Protein AF-A0A7W1DW16-F1 (afdb_monomer_lite)

Radius of gyration: 22.77 Å; chains: 1; bounding box: 83×40×54 Å

Structure (mmCIF, N/CA/C/O backbone):
data_AF-A0A7W1DW16-F1
#
_entry.id   AF-A0A7W1DW16-F1
#
loop_
_atom_site.group_PDB
_atom_site.id
_atom_site.type_symbol
_atom_site.label_atom_id
_atom_site.label_alt_id
_atom_site.label_comp_id
_atom_site.label_asym_id
_atom_site.label_entity_id
_atom_site.label_seq_id
_atom_site.pdbx_PDB_ins_code
_atom_site.Cartn_x
_atom_site.Cartn_y
_atom_site.Cartn_z
_atom_site.occupancy
_atom_site.B_iso_or_equiv
_atom_site.auth_seq_id
_atom_site.auth_comp_id
_atom_site.auth_asym_id
_atom_site.auth_atom_id
_atom_site.pdbx_PDB_model_num
ATOM 1 N N . MET A 1 1 ? -6.422 6.484 34.683 1.00 50.12 1 MET A N 1
ATOM 2 C CA . MET A 1 1 ? -6.381 6.714 33.220 1.00 50.12 1 MET A CA 1
ATOM 3 C C . MET A 1 1 ? -7.373 7.818 32.900 1.00 50.12 1 MET A C 1
ATOM 5 O O . MET A 1 1 ? -8.543 7.668 33.213 1.00 50.12 1 MET A O 1
ATOM 9 N N . ASP A 1 2 ? -6.873 8.946 32.403 1.00 53.53 2 ASP A N 1
ATOM 10 C CA . ASP A 1 2 ? -7.575 10.234 32.339 1.00 53.53 2 ASP A CA 1
ATOM 11 C C . ASP A 1 2 ? -8.528 10.330 31.131 1.00 53.53 2 ASP A C 1
ATOM 13 O O . ASP A 1 2 ? -8.156 10.016 30.003 1.00 53.53 2 ASP A O 1
ATOM 17 N N . GLN A 1 3 ? -9.760 10.786 31.358 1.00 50.06 3 GLN A N 1
ATOM 18 C CA . GLN A 1 3 ? -10.818 10.936 30.351 1.00 50.06 3 GLN A CA 1
ATOM 19 C C . GLN A 1 3 ? -10.452 11.983 29.280 1.00 50.06 3 GLN A C 1
ATOM 21 O O . GLN A 1 3 ? -10.940 11.926 28.149 1.00 50.06 3 GLN A O 1
ATOM 26 N N . ARG A 1 4 ? -9.517 12.893 29.590 1.00 45.12 4 ARG A N 1
ATOM 27 C CA . ARG A 1 4 ? -8.982 13.884 28.642 1.00 45.12 4 ARG A CA 1
ATOM 28 C C . ARG A 1 4 ? -8.133 13.264 27.531 1.00 45.12 4 ARG A C 1
ATOM 30 O O . ARG A 1 4 ? -8.100 13.809 26.428 1.00 45.12 4 ARG A O 1
ATOM 37 N N . SER A 1 5 ? -7.545 12.083 27.746 1.00 49.59 5 SER A N 1
ATOM 38 C CA . SER A 1 5 ? -6.877 11.342 26.672 1.00 49.59 5 SER A CA 1
ATOM 39 C C . SER A 1 5 ? -7.855 10.654 25.720 1.00 49.59 5 SER A C 1
ATOM 41 O O . SER A 1 5 ? -7.405 10.107 24.729 1.00 49.59 5 SER A O 1
ATOM 43 N N . ARG A 1 6 ? -9.178 10.695 25.942 1.00 52.59 6 ARG A N 1
ATOM 44 C CA . ARG A 1 6 ? -10.167 10.228 24.950 1.00 52.59 6 ARG A CA 1
ATOM 45 C C . ARG A 1 6 ? -10.611 11.331 23.985 1.00 52.59 6 ARG A C 1
ATOM 47 O O . ARG A 1 6 ? -11.019 11.024 22.872 1.00 52.59 6 ARG A O 1
ATOM 54 N N . LEU A 1 7 ? -10.478 12.604 24.366 1.00 48.22 7 LEU A N 1
ATOM 55 C CA . LEU A 1 7 ? -11.002 13.742 23.594 1.00 48.22 7 LEU A CA 1
ATOM 56 C C . LEU A 1 7 ? -9.959 14.422 22.689 1.00 48.22 7 LEU A C 1
ATOM 58 O O . LEU A 1 7 ? -10.330 15.023 21.687 1.00 48.22 7 LEU A O 1
ATOM 62 N N . GLY A 1 8 ? -8.658 14.261 22.956 1.00 41.75 8 GLY A N 1
ATOM 63 C CA . GLY A 1 8 ? -7.585 14.801 22.099 1.00 41.75 8 GLY A CA 1
ATOM 64 C C . GLY A 1 8 ? -7.464 14.152 20.708 1.00 41.75 8 GLY A C 1
ATOM 65 O O . GLY A 1 8 ? -6.770 14.673 19.841 1.00 41.75 8 GLY A O 1
ATOM 66 N N . TRP A 1 9 ? -8.163 13.038 20.469 1.00 46.81 9 TRP A N 1
ATOM 67 C CA . TRP A 1 9 ? -8.195 12.316 19.188 1.00 46.81 9 TRP A CA 1
ATOM 68 C C . TRP A 1 9 ? -9.456 12.626 18.372 1.00 46.81 9 TRP A C 1
ATOM 70 O O . TRP A 1 9 ? -9.637 12.056 17.298 1.00 46.81 9 TRP A O 1
ATOM 80 N N . ALA A 1 10 ? -10.327 13.517 18.865 1.00 42.88 10 ALA A N 1
ATOM 81 C CA . ALA A 1 10 ? -11.660 13.792 18.319 1.00 42.88 10 ALA A CA 1
ATOM 82 C C . ALA A 1 10 ? -11.676 14.505 16.952 1.00 42.88 10 ALA A C 1
ATOM 84 O O . ALA A 1 10 ? -12.740 14.750 16.388 1.00 42.88 10 ALA A O 1
ATOM 85 N N . SER A 1 11 ? -10.515 14.674 16.320 1.00 50.06 11 SER A N 1
ATOM 86 C CA . SER A 1 11 ? -10.427 14.739 14.859 1.00 50.06 11 SER A CA 1
ATOM 87 C C . SER A 1 11 ? -9.692 13.511 14.289 1.00 50.06 11 SER A C 1
ATOM 89 O O . SER A 1 11 ? -8.579 13.650 13.775 1.00 50.06 11 SER A O 1
ATOM 91 N N . PRO A 1 12 ? -10.326 12.311 14.271 1.00 50.62 12 PRO A N 1
ATOM 92 C CA . PRO A 1 12 ? -9.789 11.096 13.636 1.00 50.62 12 PRO A CA 1
ATOM 93 C C . PRO A 1 12 ? -9.483 11.271 12.140 1.00 50.62 12 PRO A C 1
ATOM 95 O O . PRO A 1 12 ? -8.833 10.435 11.517 1.00 50.62 12 PRO A O 1
ATOM 98 N N . ARG A 1 13 ? -9.973 12.362 11.541 1.00 53.06 13 ARG A N 1
ATOM 99 C CA . ARG A 1 13 ? -9.970 12.600 10.098 1.00 53.06 13 ARG A CA 1
ATOM 100 C C . ARG A 1 13 ? -8.626 13.091 9.542 1.00 53.06 13 ARG A C 1
ATOM 102 O O . ARG A 1 13 ? -8.462 13.045 8.329 1.00 53.06 13 ARG A O 1
ATOM 109 N N . LEU A 1 14 ? -7.682 13.533 10.385 1.00 54.78 14 LEU A N 1
ATOM 110 C CA . LEU A 1 14 ? -6.456 14.227 9.941 1.00 54.78 14 LEU A CA 1
ATOM 111 C C . LEU A 1 14 ? -5.141 13.457 10.166 1.00 54.78 14 LEU A C 1
ATOM 113 O O . LEU A 1 14 ? -4.159 13.730 9.481 1.00 54.78 14 LEU A O 1
ATOM 117 N N . GLY A 1 15 ? -5.099 12.480 11.081 1.00 66.88 15 GLY A N 1
ATOM 118 C CA . GLY A 1 15 ? -3.845 11.800 11.451 1.00 66.88 15 GLY A CA 1
ATOM 119 C C . GLY A 1 15 ? -3.202 10.986 10.318 1.00 66.88 15 GLY A C 1
ATOM 120 O O . GLY A 1 15 ? -1.983 11.004 10.163 1.00 66.88 15 GLY A O 1
ATOM 121 N N . TRP A 1 16 ? -4.021 10.342 9.479 1.00 70.31 16 TRP A N 1
ATOM 122 C CA . TRP A 1 16 ? -3.548 9.514 8.361 1.00 70.31 16 TRP A CA 1
ATOM 123 C C . TRP A 1 16 ? -3.207 10.322 7.105 1.00 70.31 16 TRP A C 1
ATOM 125 O O . TRP A 1 16 ? -2.498 9.819 6.237 1.00 70.31 16 TRP A O 1
ATOM 135 N N . GLN A 1 17 ? -3.682 11.567 6.992 1.00 84.25 17 GLN A N 1
ATOM 136 C CA . GLN A 1 17 ? -3.537 12.359 5.766 1.00 84.25 17 GLN A CA 1
ATOM 137 C C . GLN A 1 17 ? -2.073 12.647 5.441 1.00 84.25 17 GLN A C 1
ATOM 139 O O . GLN A 1 17 ? -1.681 12.610 4.280 1.00 84.25 17 GLN A O 1
ATOM 144 N N . ARG A 1 18 ? -1.249 12.890 6.469 1.00 88.38 18 ARG A N 1
ATOM 145 C CA . ARG A 1 18 ? 0.189 13.128 6.295 1.00 88.38 18 ARG A CA 1
ATOM 146 C C . ARG A 1 18 ? 0.917 11.882 5.773 1.00 88.38 18 ARG A C 1
ATOM 148 O O . ARG A 1 18 ? 1.458 11.960 4.675 1.00 88.38 18 ARG A O 1
ATOM 155 N N . PRO A 1 19 ? 0.927 10.735 6.483 1.00 90.06 19 PRO A N 1
ATOM 156 C CA . PRO A 1 19 ? 1.629 9.550 5.993 1.00 90.06 19 PRO A CA 1
ATOM 157 C C . PRO A 1 19 ? 1.009 8.972 4.710 1.00 90.06 19 PRO A C 1
ATOM 159 O O . PRO A 1 19 ? 1.739 8.557 3.814 1.00 90.06 19 PRO A O 1
ATOM 162 N N . GLY A 1 20 ? -0.323 8.999 4.578 1.00 91.00 20 GLY A N 1
ATOM 163 C CA . GLY A 1 20 ? -1.014 8.586 3.355 1.00 91.00 20 GLY A CA 1
ATOM 164 C C . GLY A 1 20 ? -0.682 9.486 2.162 1.00 91.00 20 GLY A C 1
ATOM 165 O O . GLY A 1 20 ? -0.410 8.985 1.077 1.00 91.00 20 GLY A O 1
ATOM 166 N N . GLY A 1 21 ? -0.620 10.804 2.367 1.00 93.12 21 GLY A N 1
ATOM 167 C CA . GLY A 1 21 ? -0.207 11.763 1.342 1.00 93.12 21 GLY A CA 1
ATOM 168 C C . GLY A 1 21 ? 1.240 11.559 0.888 1.00 93.12 21 GLY A C 1
ATOM 169 O O . GLY A 1 21 ? 1.511 11.618 -0.308 1.00 93.12 21 GLY A O 1
ATOM 170 N N . VAL A 1 22 ? 2.152 11.236 1.814 1.00 95.38 22 VAL A N 1
ATOM 171 C CA . VAL A 1 22 ? 3.541 10.872 1.479 1.00 95.38 22 VAL A CA 1
ATOM 172 C C . VAL A 1 22 ? 3.586 9.614 0.608 1.00 95.38 22 VAL A C 1
ATOM 174 O O . VAL A 1 22 ? 4.303 9.605 -0.388 1.00 95.38 22 VAL A O 1
ATOM 177 N N . LEU A 1 23 ? 2.795 8.581 0.923 1.00 95.06 23 LEU A N 1
ATOM 178 C CA . LEU A 1 23 ? 2.712 7.361 0.108 1.00 95.06 23 LEU A CA 1
ATOM 179 C C . LEU A 1 23 ? 2.133 7.611 -1.285 1.00 95.06 23 LEU A C 1
ATOM 181 O O . LEU A 1 23 ? 2.669 7.100 -2.262 1.00 95.06 23 LEU A O 1
ATOM 185 N N . VAL A 1 24 ? 1.073 8.415 -1.395 1.00 96.81 24 VAL A N 1
ATOM 186 C CA . VAL A 1 24 ? 0.503 8.799 -2.696 1.00 96.81 24 VAL A CA 1
ATOM 187 C C . VAL A 1 24 ? 1.530 9.578 -3.520 1.00 96.81 24 VAL A C 1
ATOM 189 O O . VAL A 1 24 ? 1.750 9.255 -4.684 1.00 96.81 24 VAL A O 1
ATOM 192 N N . GLY A 1 25 ? 2.215 10.552 -2.913 1.00 96.44 25 GLY A N 1
ATOM 193 C CA . GLY A 1 25 ? 3.291 11.296 -3.570 1.00 96.44 25 GLY A CA 1
ATOM 194 C C . GLY A 1 25 ? 4.434 10.386 -4.027 1.00 96.44 25 GLY A C 1
ATOM 195 O O . GLY A 1 25 ? 4.878 10.484 -5.169 1.00 96.44 25 GLY A O 1
ATOM 196 N N . ALA A 1 26 ? 4.857 9.447 -3.177 1.00 96.38 26 ALA A N 1
ATOM 197 C CA . ALA A 1 26 ? 5.862 8.444 -3.515 1.00 96.38 26 ALA A CA 1
ATOM 198 C C . ALA A 1 26 ? 5.425 7.566 -4.698 1.00 96.38 26 ALA A C 1
ATOM 200 O O . ALA A 1 26 ? 6.206 7.358 -5.624 1.00 96.38 26 ALA A O 1
ATOM 201 N N . ALA A 1 27 ? 4.173 7.103 -4.712 1.00 95.25 27 ALA A N 1
ATOM 202 C CA . ALA A 1 27 ? 3.616 6.318 -5.808 1.00 95.25 27 ALA A CA 1
ATOM 203 C C . ALA A 1 27 ? 3.594 7.089 -7.132 1.00 95.25 27 ALA A C 1
ATOM 205 O O . ALA A 1 27 ? 3.971 6.535 -8.163 1.00 95.25 27 ALA A O 1
ATOM 206 N N . CYS A 1 28 ? 3.231 8.374 -7.102 1.00 96.56 28 CYS A N 1
ATOM 207 C CA . CYS A 1 28 ? 3.298 9.240 -8.276 1.00 96.56 28 CYS A CA 1
ATOM 208 C C . CYS A 1 28 ? 4.737 9.422 -8.779 1.00 96.56 28 CYS A C 1
ATOM 210 O O . CYS A 1 28 ? 4.960 9.379 -9.985 1.00 96.56 28 CYS A O 1
ATOM 212 N N . LEU A 1 29 ? 5.719 9.585 -7.883 1.00 95.69 29 LEU A N 1
ATOM 213 C CA . LEU A 1 29 ? 7.134 9.685 -8.264 1.00 95.69 29 LEU A CA 1
ATOM 214 C C . LEU A 1 29 ? 7.644 8.391 -8.907 1.00 95.69 29 LEU A C 1
ATOM 216 O O . LEU A 1 29 ? 8.306 8.448 -9.939 1.00 95.69 29 LEU A O 1
ATOM 220 N N . VAL A 1 30 ? 7.312 7.228 -8.339 1.00 92.44 30 VAL A N 1
ATOM 221 C CA . VAL A 1 30 ? 7.679 5.926 -8.920 1.00 92.44 30 VAL A CA 1
ATOM 222 C C . VAL A 1 30 ? 7.035 5.750 -10.297 1.00 92.44 30 VAL A C 1
ATOM 224 O O . VAL A 1 30 ? 7.722 5.392 -11.250 1.00 92.44 30 VAL A O 1
ATOM 227 N N . GLY A 1 31 ? 5.744 6.064 -10.433 1.00 91.62 31 GLY A N 1
ATOM 228 C CA . GLY A 1 31 ? 5.051 6.017 -11.721 1.00 91.62 31 GLY A CA 1
ATOM 229 C C . GLY A 1 31 ? 5.670 6.950 -12.761 1.00 91.62 31 GLY A C 1
ATOM 230 O O . GLY A 1 31 ? 5.925 6.540 -13.890 1.00 91.62 31 GLY A O 1
ATOM 231 N N . LEU A 1 32 ? 5.998 8.181 -12.363 1.00 92.62 32 LEU A N 1
ATOM 232 C CA . LEU A 1 32 ? 6.686 9.146 -13.217 1.00 92.62 32 LEU A CA 1
ATOM 233 C C . LEU A 1 32 ? 8.062 8.634 -13.659 1.00 92.62 32 LEU A C 1
ATOM 235 O O . LEU A 1 32 ? 8.417 8.774 -14.825 1.00 92.62 32 LEU A O 1
ATOM 239 N N . ALA A 1 33 ? 8.827 8.014 -12.757 1.00 91.06 33 ALA A N 1
ATOM 240 C CA . ALA A 1 33 ? 10.123 7.436 -13.098 1.00 91.06 33 ALA A CA 1
ATOM 241 C C . ALA A 1 33 ? 10.014 6.306 -14.133 1.00 91.06 33 ALA A C 1
ATOM 243 O O . ALA A 1 33 ? 10.897 6.188 -14.976 1.00 91.06 33 ALA A O 1
ATOM 244 N N . ILE A 1 34 ? 8.939 5.511 -14.090 1.00 89.19 34 ILE A N 1
ATOM 245 C CA . ILE A 1 34 ? 8.665 4.461 -15.082 1.00 89.19 34 ILE A CA 1
ATOM 246 C C . ILE A 1 34 ? 8.350 5.074 -16.454 1.00 89.19 34 ILE A C 1
ATOM 248 O O . ILE A 1 34 ? 8.821 4.569 -17.466 1.00 89.19 34 ILE A O 1
ATOM 252 N N . VAL A 1 35 ? 7.590 6.174 -16.497 1.00 90.25 35 VAL A N 1
ATOM 253 C CA . VAL A 1 35 ? 7.230 6.859 -17.755 1.00 90.25 35 VAL A CA 1
ATOM 254 C C . VAL A 1 35 ? 8.426 7.567 -18.400 1.00 90.25 35 VAL A C 1
ATOM 256 O O . VAL A 1 35 ? 8.510 7.623 -19.622 1.00 90.25 35 VAL A O 1
ATOM 259 N N . LEU A 1 36 ? 9.343 8.116 -17.599 1.00 87.50 36 LEU A N 1
ATOM 260 C CA . LEU A 1 36 ? 10.505 8.877 -18.082 1.00 87.50 36 LEU A CA 1
ATOM 261 C C . LEU A 1 36 ? 11.624 8.017 -18.703 1.00 87.50 36 LEU A C 1
ATOM 263 O O . LEU A 1 36 ? 12.586 8.591 -19.213 1.00 87.50 36 LEU A O 1
ATOM 267 N N . ASP A 1 37 ? 11.484 6.689 -18.679 1.00 78.19 37 ASP A N 1
ATOM 268 C CA . ASP A 1 37 ? 12.379 5.708 -19.310 1.00 78.19 37 ASP A CA 1
ATOM 269 C C . ASP A 1 37 ? 13.867 5.796 -18.873 1.00 78.19 37 ASP A C 1
ATOM 271 O O . ASP A 1 37 ? 14.219 6.410 -17.861 1.00 78.19 37 ASP A O 1
ATOM 275 N N . GLU A 1 38 ? 14.773 5.108 -19.572 1.00 76.88 38 GLU A N 1
ATOM 276 C CA . GLU A 1 38 ? 16.186 4.964 -19.218 1.00 76.88 38 GLU A CA 1
ATOM 277 C C . GLU A 1 38 ? 16.967 6.297 -19.268 1.00 76.88 38 GLU A C 1
ATOM 279 O O . GLU A 1 38 ? 17.511 6.722 -20.283 1.00 76.88 38 GLU A O 1
ATOM 284 N N . GLY A 1 39 ? 17.096 6.963 -18.114 1.00 86.44 39 GLY A N 1
ATOM 285 C CA . GLY A 1 39 ? 17.853 8.213 -17.994 1.00 86.44 39 GLY A CA 1
ATOM 286 C C . GLY A 1 39 ? 18.411 8.489 -16.597 1.00 86.44 39 GLY A C 1
ATOM 287 O O . GLY A 1 39 ? 18.082 7.828 -15.608 1.00 86.44 39 GLY A O 1
ATOM 288 N N . ARG A 1 40 ? 19.293 9.496 -16.480 1.00 92.00 40 ARG A N 1
ATOM 289 C CA . ARG A 1 40 ? 19.772 9.984 -15.167 1.00 92.00 40 ARG A CA 1
ATOM 290 C C . ARG A 1 40 ? 18.615 10.550 -14.341 1.00 92.00 40 ARG A C 1
ATOM 292 O O . ARG A 1 40 ? 18.559 10.314 -13.139 1.00 92.00 40 ARG A O 1
ATOM 299 N N . LEU A 1 41 ? 17.693 11.257 -14.995 1.00 91.81 41 LEU A N 1
ATOM 300 C CA . LEU A 1 41 ? 16.529 11.859 -14.350 1.00 91.81 41 LEU A CA 1
ATOM 301 C C . LEU A 1 41 ? 15.584 10.795 -13.774 1.00 91.81 41 LEU A C 1
ATOM 303 O O . LEU A 1 41 ? 15.247 10.874 -12.596 1.00 91.81 41 LEU A O 1
ATOM 307 N N . ALA A 1 42 ? 15.244 9.759 -14.548 1.00 90.56 42 ALA A N 1
ATOM 308 C CA . ALA A 1 42 ? 14.419 8.648 -14.074 1.00 90.56 42 ALA A CA 1
ATOM 309 C C . ALA A 1 42 ? 15.046 7.927 -12.873 1.00 90.56 42 ALA A C 1
ATOM 311 O O . ALA A 1 42 ? 14.359 7.641 -11.898 1.00 90.56 42 ALA A O 1
ATOM 312 N N . ARG A 1 43 ? 16.372 7.715 -12.874 1.00 90.88 43 ARG A N 1
ATOM 313 C CA . ARG A 1 43 ? 17.090 7.133 -11.725 1.00 90.88 43 ARG A CA 1
ATOM 314 C C . ARG A 1 43 ? 16.981 7.986 -10.462 1.00 90.88 43 ARG A C 1
ATOM 316 O O . ARG A 1 43 ? 16.753 7.438 -9.385 1.00 90.88 43 ARG A O 1
ATOM 323 N N . VAL A 1 44 ? 17.129 9.306 -10.586 1.00 94.69 44 VAL A N 1
ATOM 324 C CA . VAL A 1 44 ? 16.985 10.236 -9.453 1.00 94.69 44 VAL A CA 1
ATOM 325 C C . VAL A 1 44 ? 15.547 10.231 -8.935 1.00 94.69 44 VAL A C 1
ATOM 327 O O . VAL A 1 44 ? 15.343 10.059 -7.737 1.00 94.69 44 VAL A O 1
ATOM 330 N N . ILE A 1 45 ? 14.555 10.355 -9.822 1.00 94.88 45 ILE A N 1
ATOM 331 C CA . ILE A 1 45 ? 13.135 10.362 -9.443 1.00 94.88 45 ILE A CA 1
ATOM 332 C C . ILE A 1 45 ? 12.739 9.028 -8.804 1.00 94.88 45 ILE A C 1
ATOM 334 O O . ILE A 1 45 ? 12.070 9.033 -7.776 1.00 94.88 45 ILE A O 1
ATOM 338 N N . ASN A 1 46 ? 13.207 7.897 -9.338 1.00 92.94 46 ASN A N 1
ATOM 339 C CA . ASN A 1 46 ? 12.971 6.582 -8.747 1.00 92.94 46 ASN A CA 1
ATOM 340 C C . ASN A 1 46 ? 13.589 6.466 -7.346 1.00 92.94 46 ASN A C 1
ATOM 342 O O . ASN A 1 46 ? 12.950 5.961 -6.427 1.00 92.94 46 ASN A O 1
ATOM 346 N N . GLY A 1 47 ? 14.816 6.968 -7.160 1.00 93.75 47 GLY A N 1
ATOM 347 C CA . GLY A 1 47 ? 15.468 7.011 -5.850 1.00 93.75 47 GLY A CA 1
ATOM 348 C C . GLY A 1 47 ? 14.685 7.850 -4.838 1.00 93.75 47 GLY A C 1
ATOM 349 O O . GLY A 1 47 ? 14.436 7.392 -3.724 1.00 93.75 47 GLY A O 1
ATOM 350 N N . LEU A 1 48 ? 14.234 9.043 -5.240 1.00 96.31 48 LEU A N 1
ATOM 351 C CA . LEU A 1 48 ? 13.381 9.900 -4.413 1.00 96.31 48 LEU A CA 1
ATOM 352 C C . LEU A 1 48 ? 12.043 9.224 -4.096 1.00 96.31 48 LEU A C 1
ATOM 354 O O . LEU A 1 48 ? 11.639 9.206 -2.937 1.00 96.31 48 LEU A O 1
ATOM 358 N N . GLY A 1 49 ? 11.401 8.608 -5.091 1.00 95.38 49 GLY A N 1
ATOM 359 C CA . GLY A 1 49 ? 10.166 7.846 -4.919 1.00 95.38 49 GLY A CA 1
ATOM 360 C C . GLY A 1 49 ? 10.328 6.711 -3.909 1.00 95.38 49 GLY A C 1
ATOM 361 O O . GLY A 1 49 ? 9.530 6.602 -2.982 1.00 95.38 49 GLY A O 1
ATOM 362 N N . GLY A 1 50 ? 11.402 5.925 -4.017 1.00 94.00 50 GLY A N 1
ATOM 363 C CA . GLY A 1 50 ? 11.725 4.860 -3.066 1.00 94.00 50 GLY A CA 1
ATOM 364 C C . GLY A 1 50 ? 11.969 5.374 -1.642 1.00 94.00 50 GLY A C 1
ATOM 365 O O . GLY A 1 50 ? 11.411 4.830 -0.691 1.00 94.00 50 GLY A O 1
ATOM 366 N N . ILE A 1 51 ? 12.740 6.455 -1.477 1.00 96.38 51 ILE A N 1
ATOM 367 C CA . ILE A 1 51 ? 12.985 7.074 -0.161 1.00 96.38 51 ILE A CA 1
ATOM 368 C C . ILE A 1 51 ? 11.677 7.593 0.447 1.00 96.38 51 ILE A C 1
ATOM 370 O O . ILE A 1 51 ? 11.387 7.316 1.612 1.00 96.38 51 ILE A O 1
ATOM 374 N N . SER A 1 52 ? 10.863 8.313 -0.330 1.00 96.56 52 SER A N 1
ATOM 375 C CA . SER A 1 52 ? 9.560 8.809 0.121 1.00 96.56 52 SER A CA 1
ATOM 376 C C . SER A 1 52 ? 8.613 7.667 0.493 1.00 96.56 52 SER A C 1
ATOM 378 O O . SER A 1 52 ? 7.893 7.778 1.484 1.00 96.56 52 SER A O 1
ATOM 380 N N . TRP A 1 53 ? 8.647 6.550 -0.237 1.00 96.75 53 TRP A N 1
ATOM 381 C CA . TRP A 1 53 ? 7.851 5.360 0.067 1.00 96.75 53 TRP A CA 1
ATOM 382 C C . TRP A 1 53 ? 8.223 4.765 1.426 1.00 96.75 53 TRP A C 1
ATOM 384 O O . TRP A 1 53 ? 7.352 4.535 2.267 1.00 96.75 53 TRP A O 1
ATOM 394 N N . LEU A 1 54 ? 9.523 4.563 1.667 1.00 95.69 54 LEU A N 1
ATOM 395 C CA . LEU A 1 54 ? 10.035 4.044 2.937 1.00 95.69 54 LEU A CA 1
ATOM 396 C C . LEU A 1 54 ? 9.744 4.997 4.100 1.00 95.69 54 LEU A C 1
ATOM 398 O O . LEU A 1 54 ? 9.372 4.545 5.182 1.00 95.69 54 LEU A O 1
ATOM 402 N N . LEU A 1 55 ? 9.848 6.309 3.875 1.00 96.12 55 LEU A N 1
ATOM 403 C CA . LEU A 1 55 ? 9.480 7.311 4.870 1.00 96.12 55 LEU A CA 1
ATOM 404 C C . LEU A 1 55 ? 7.984 7.236 5.208 1.00 96.12 55 LEU A C 1
ATOM 406 O O . LEU A 1 55 ? 7.626 7.229 6.384 1.00 96.12 55 LEU A O 1
ATOM 410 N N . GLY A 1 56 ? 7.113 7.115 4.203 1.00 95.12 56 GLY A N 1
ATOM 411 C CA . GLY A 1 56 ? 5.675 6.924 4.400 1.00 95.12 56 GLY A CA 1
ATOM 412 C C . GLY A 1 56 ? 5.353 5.654 5.194 1.00 95.12 56 GLY A C 1
ATOM 413 O O . GLY A 1 56 ? 4.571 5.703 6.146 1.00 95.12 56 GLY A O 1
ATOM 414 N N . ALA A 1 57 ? 6.019 4.539 4.873 1.00 95.69 57 ALA A N 1
ATOM 415 C CA . ALA A 1 57 ? 5.911 3.286 5.619 1.00 95.69 57 ALA A CA 1
ATOM 416 C C . ALA A 1 57 ? 6.348 3.447 7.084 1.00 95.69 57 ALA A C 1
ATOM 418 O O . ALA A 1 57 ? 5.619 3.054 7.997 1.00 95.69 57 ALA A O 1
ATOM 419 N N . ALA A 1 58 ? 7.497 4.085 7.324 1.00 95.69 58 ALA A N 1
ATOM 420 C CA . ALA A 1 58 ? 8.015 4.337 8.664 1.00 95.69 58 ALA A CA 1
ATOM 421 C C . ALA A 1 58 ? 7.082 5.244 9.480 1.00 95.69 58 ALA A C 1
ATOM 423 O O . ALA A 1 58 ? 6.809 4.956 10.644 1.00 95.69 58 ALA A O 1
ATOM 424 N N . MET A 1 59 ? 6.539 6.303 8.872 1.00 95.50 59 MET A N 1
ATOM 425 C CA . MET A 1 59 ? 5.573 7.192 9.521 1.00 95.50 59 MET A CA 1
ATOM 426 C C . MET A 1 59 ? 4.281 6.456 9.894 1.00 95.50 59 MET A C 1
ATOM 428 O O . MET A 1 59 ? 3.776 6.650 11.001 1.00 95.50 59 MET A O 1
ATOM 432 N N . LEU A 1 60 ? 3.755 5.597 9.012 1.00 94.88 60 LEU A N 1
ATOM 433 C CA . LEU A 1 60 ? 2.592 4.763 9.325 1.00 94.88 60 LEU A CA 1
ATOM 434 C C . LEU A 1 60 ? 2.884 3.793 10.470 1.00 94.88 60 LEU A C 1
ATOM 436 O O . LEU A 1 60 ? 2.128 3.761 11.442 1.00 94.88 60 LEU A O 1
ATOM 440 N N . ALA A 1 61 ? 3.986 3.046 10.391 1.00 94.75 61 ALA A N 1
ATOM 441 C CA . ALA A 1 61 ? 4.375 2.093 11.425 1.00 94.75 61 ALA A CA 1
ATOM 442 C C . ALA A 1 61 ? 4.570 2.790 12.779 1.00 94.75 61 ALA A C 1
ATOM 444 O O . ALA A 1 61 ? 4.044 2.343 13.796 1.00 94.75 61 ALA A O 1
ATOM 445 N N . TRP A 1 62 ? 5.242 3.944 12.786 1.00 95.25 62 TRP A N 1
ATOM 446 C CA . TRP A 1 62 ? 5.427 4.756 13.985 1.00 95.25 62 TRP A CA 1
ATOM 447 C C . TRP A 1 62 ? 4.106 5.267 14.554 1.00 95.25 62 TRP A C 1
ATOM 449 O O . TRP A 1 62 ? 3.902 5.241 15.768 1.00 95.25 62 TRP A O 1
ATOM 459 N N . SER A 1 63 ? 3.186 5.709 13.688 1.00 93.06 63 SER A N 1
ATOM 460 C CA . SER A 1 63 ? 1.872 6.187 14.125 1.00 93.06 63 SER A CA 1
ATOM 461 C C . SER A 1 63 ? 1.101 5.109 14.886 1.00 93.06 63 SER A C 1
ATOM 463 O O . SER A 1 63 ? 0.339 5.431 15.793 1.00 93.06 63 SER A O 1
ATOM 465 N N . LEU A 1 64 ? 1.333 3.840 14.562 1.00 93.00 64 LEU A N 1
ATOM 466 C CA . LEU A 1 64 ? 0.666 2.695 15.158 1.00 93.00 64 LEU A CA 1
ATOM 467 C C . LEU A 1 64 ? 1.416 2.104 16.362 1.00 93.00 64 LEU A C 1
ATOM 469 O O . LEU A 1 64 ? 0.952 1.120 16.944 1.00 93.00 64 LEU A O 1
ATOM 473 N N . ARG A 1 65 ? 2.538 2.705 16.792 1.00 89.12 65 ARG A N 1
ATOM 474 C CA . ARG A 1 65 ? 3.235 2.248 18.000 1.00 89.12 65 ARG A CA 1
ATOM 475 C C . ARG A 1 65 ? 2.278 2.302 19.195 1.00 89.12 65 ARG A C 1
ATOM 477 O O . ARG A 1 65 ? 1.644 3.325 19.454 1.00 89.12 65 ARG A O 1
ATOM 484 N N . GLY A 1 66 ? 2.212 1.207 19.945 1.00 88.12 66 GLY A N 1
ATOM 485 C CA . GLY A 1 66 ? 1.347 1.102 21.120 1.00 88.12 66 GLY A CA 1
ATOM 486 C C . GLY A 1 66 ? -0.136 0.885 20.810 1.00 88.12 66 GLY A C 1
ATOM 487 O O . GLY A 1 66 ? -0.929 0.932 21.745 1.00 88.12 66 GLY A O 1
ATOM 488 N N . ALA A 1 67 ? -0.514 0.633 19.549 1.00 89.62 67 ALA A N 1
ATOM 489 C CA . ALA A 1 67 ? -1.866 0.189 19.229 1.00 89.62 67 ALA A CA 1
ATOM 490 C C . ALA A 1 67 ? -2.166 -1.159 19.906 1.00 89.62 67 ALA A C 1
ATOM 492 O O . ALA A 1 67 ? -1.317 -2.063 19.921 1.00 89.62 67 ALA A O 1
ATOM 493 N N . ALA A 1 68 ? -3.373 -1.321 20.448 1.00 87.81 68 ALA A N 1
ATOM 494 C CA . ALA A 1 68 ? -3.789 -2.597 21.017 1.00 87.81 68 ALA A CA 1
ATOM 495 C C . ALA A 1 68 ? -3.739 -3.698 19.943 1.00 87.81 68 ALA A C 1
ATOM 497 O O . ALA A 1 68 ? -4.144 -3.507 18.797 1.00 87.81 68 ALA A O 1
ATOM 498 N N . GLY A 1 69 ? -3.195 -4.866 20.297 1.00 87.81 69 GLY A N 1
ATOM 499 C CA . GLY A 1 69 ? -3.066 -5.978 19.352 1.00 87.81 69 GLY A CA 1
ATOM 500 C C . GLY A 1 69 ? -2.010 -5.779 18.257 1.00 87.81 69 GLY A C 1
ATOM 501 O O . GLY A 1 69 ? -2.038 -6.523 17.279 1.00 87.81 69 GLY A O 1
ATOM 502 N N . TRP A 1 70 ? -1.063 -4.842 18.421 1.00 92.12 70 TRP A N 1
ATOM 503 C CA . TRP A 1 70 ? 0.039 -4.583 17.479 1.00 92.12 70 TRP A CA 1
ATOM 504 C C . TRP A 1 70 ? 0.722 -5.855 16.961 1.00 92.12 70 TRP A C 1
ATOM 506 O O . TRP A 1 70 ? 0.931 -5.982 15.760 1.00 92.12 70 TRP A O 1
ATOM 516 N N . LEU A 1 71 ? 1.016 -6.824 17.837 1.00 93.62 71 LEU A N 1
ATOM 517 C CA . LEU A 1 71 ? 1.653 -8.082 17.435 1.00 93.62 71 LEU A CA 1
ATOM 518 C C . LEU A 1 71 ? 0.761 -8.915 16.502 1.00 93.62 71 LEU A C 1
ATOM 520 O O . LEU A 1 71 ? 1.228 -9.398 15.475 1.00 93.62 71 LEU A O 1
ATOM 524 N N . ARG A 1 72 ? -0.529 -9.056 16.835 1.00 95.38 72 ARG A N 1
ATOM 525 C CA . ARG A 1 72 ? -1.497 -9.815 16.030 1.00 95.38 72 ARG A CA 1
ATOM 526 C C . ARG A 1 72 ? -1.700 -9.157 14.667 1.00 95.38 72 ARG A C 1
ATOM 528 O O . ARG A 1 72 ? -1.588 -9.823 13.644 1.00 95.38 72 ARG A O 1
ATOM 535 N N . SER A 1 73 ? -1.962 -7.853 14.655 1.00 94.88 73 SER A N 1
ATOM 536 C CA . SER A 1 73 ? -2.152 -7.084 13.422 1.00 94.88 73 SER A CA 1
ATOM 537 C C . SER A 1 73 ? -0.871 -7.032 12.586 1.00 94.88 73 SER A C 1
ATOM 539 O O . SER A 1 73 ? -0.932 -7.159 11.368 1.00 94.88 73 SER A O 1
ATOM 541 N N . GLY A 1 74 ? 0.295 -6.935 13.230 1.00 95.31 74 GLY A N 1
ATOM 542 C CA . GLY A 1 74 ? 1.605 -6.992 12.586 1.00 95.31 74 GLY A CA 1
ATOM 543 C C . GLY A 1 74 ? 1.894 -8.346 11.938 1.00 95.31 74 GLY A C 1
ATOM 544 O O . GLY A 1 74 ? 2.385 -8.382 10.812 1.00 95.31 74 GLY A O 1
ATOM 545 N N . LEU A 1 75 ? 1.530 -9.456 12.592 1.00 96.81 75 LEU A N 1
ATOM 546 C CA . LEU A 1 75 ? 1.625 -10.799 12.011 1.00 96.81 75 LEU A CA 1
ATOM 547 C C . LEU A 1 75 ? 0.730 -10.925 10.771 1.00 96.81 75 LEU A C 1
ATOM 549 O O . LEU A 1 75 ? 1.197 -11.354 9.719 1.00 96.81 75 LEU A O 1
ATOM 553 N N . VAL A 1 76 ? -0.541 -10.520 10.877 1.00 97.62 76 VAL A N 1
ATOM 554 C CA . VAL A 1 76 ? -1.488 -10.577 9.751 1.00 97.62 76 VAL A CA 1
ATOM 555 C C . VAL A 1 76 ? -1.025 -9.690 8.601 1.00 97.62 76 VAL A C 1
ATOM 557 O O . VAL A 1 76 ? -1.058 -10.130 7.454 1.00 97.62 76 VAL A O 1
ATOM 560 N N . LEU A 1 77 ? -0.526 -8.487 8.890 1.00 97.31 77 LEU A N 1
ATOM 561 C CA . LEU A 1 77 ? 0.102 -7.613 7.903 1.00 97.31 77 LEU A CA 1
ATOM 562 C C . LEU A 1 77 ? 1.274 -8.318 7.210 1.00 97.31 77 LEU A C 1
ATOM 564 O O . LEU A 1 77 ? 1.310 -8.355 5.985 1.00 97.31 77 LEU A O 1
ATOM 568 N N . GLY A 1 78 ? 2.202 -8.902 7.972 1.00 96.38 78 GLY A N 1
ATOM 569 C CA . GLY A 1 78 ? 3.372 -9.593 7.429 1.00 96.38 78 GLY A CA 1
ATOM 570 C C . GLY A 1 78 ? 2.999 -10.752 6.503 1.00 96.38 78 GLY A C 1
ATOM 571 O O . GLY A 1 78 ? 3.490 -10.820 5.377 1.00 96.38 78 GLY A O 1
ATOM 572 N N . VAL A 1 79 ? 2.075 -11.616 6.936 1.00 96.94 79 VAL A N 1
ATOM 573 C CA . VAL A 1 79 ? 1.568 -12.739 6.128 1.00 96.94 79 VAL A CA 1
ATOM 574 C C . VAL A 1 79 ? 0.853 -12.236 4.873 1.00 96.94 79 VAL A C 1
ATOM 576 O O . VAL A 1 79 ? 1.110 -12.738 3.781 1.00 96.94 79 VAL A O 1
ATOM 579 N N . THR A 1 80 ? 0.001 -11.217 5.007 1.00 97.50 80 THR A N 1
ATOM 580 C CA . THR A 1 80 ? -0.740 -10.627 3.881 1.00 97.50 80 THR A CA 1
ATOM 581 C C . THR A 1 80 ? 0.214 -10.043 2.845 1.00 97.50 80 THR A C 1
ATOM 583 O O . THR A 1 80 ? 0.097 -10.332 1.658 1.00 97.50 80 THR A O 1
ATOM 586 N N . VAL A 1 81 ? 1.195 -9.253 3.283 1.00 96.62 81 VAL A N 1
ATOM 587 C CA . VAL A 1 81 ? 2.182 -8.621 2.401 1.00 96.62 81 VAL A CA 1
ATOM 588 C C . VAL A 1 81 ? 3.050 -9.669 1.707 1.00 96.62 81 VAL A C 1
ATOM 590 O O . VAL A 1 81 ? 3.301 -9.544 0.510 1.00 96.62 81 VAL A O 1
ATOM 593 N N . LEU A 1 82 ? 3.469 -10.721 2.417 1.00 94.81 82 LEU A N 1
ATOM 594 C CA . LEU A 1 82 ? 4.236 -11.814 1.824 1.00 94.81 82 LEU A CA 1
ATOM 595 C C . LEU A 1 82 ? 3.417 -12.572 0.770 1.00 94.81 82 LEU A C 1
ATOM 597 O O . LEU A 1 82 ? 3.911 -12.814 -0.330 1.00 94.81 82 LEU A O 1
ATOM 601 N N . ALA A 1 83 ? 2.154 -12.890 1.068 1.00 95.00 83 ALA A N 1
ATOM 602 C CA . ALA A 1 83 ? 1.248 -13.520 0.111 1.00 95.00 83 ALA A CA 1
ATOM 603 C C . ALA A 1 83 ? 1.065 -12.647 -1.140 1.00 95.00 83 ALA A C 1
ATOM 605 O O . ALA A 1 83 ? 1.199 -13.140 -2.257 1.00 95.00 83 ALA A O 1
ATOM 606 N N . LEU A 1 84 ? 0.850 -11.338 -0.974 1.00 94.25 84 LEU A N 1
ATOM 607 C CA . LEU A 1 84 ? 0.752 -10.401 -2.096 1.00 94.25 84 LEU A CA 1
ATOM 608 C C . LEU A 1 84 ? 2.056 -10.318 -2.899 1.00 94.25 84 LEU A C 1
ATOM 610 O O . LEU A 1 84 ? 2.004 -10.301 -4.123 1.00 94.25 84 LEU A O 1
ATOM 614 N N . ALA A 1 85 ? 3.223 -10.309 -2.249 1.00 90.44 85 ALA A N 1
ATOM 615 C CA . ALA A 1 85 ? 4.517 -10.280 -2.934 1.00 90.44 85 ALA A CA 1
ATOM 616 C C . ALA A 1 85 ? 4.774 -11.536 -3.788 1.00 90.44 85 ALA A C 1
ATOM 618 O O . ALA A 1 85 ? 5.498 -11.462 -4.782 1.00 90.44 85 ALA A O 1
ATOM 619 N N . VAL A 1 86 ? 4.182 -12.674 -3.416 1.00 89.38 86 VAL A N 1
ATOM 620 C CA . VAL A 1 86 ? 4.273 -13.934 -4.167 1.00 89.38 86 VAL A CA 1
ATOM 621 C C . VAL A 1 86 ? 3.217 -14.022 -5.272 1.00 89.38 86 VAL A C 1
ATOM 623 O O . VAL A 1 86 ? 3.545 -14.461 -6.375 1.00 89.38 86 VAL A O 1
ATOM 626 N N . LEU A 1 87 ? 1.974 -13.626 -4.982 1.00 91.44 87 LEU A N 1
ATOM 627 C CA . LEU A 1 87 ? 0.809 -13.852 -5.844 1.00 91.44 87 LEU A CA 1
ATOM 628 C C . LEU A 1 87 ? 0.558 -12.721 -6.851 1.00 91.44 87 LEU A C 1
ATOM 630 O O . LEU A 1 87 ? 0.086 -12.985 -7.955 1.00 91.44 87 LEU A O 1
ATOM 634 N N . VAL A 1 88 ? 0.860 -11.469 -6.496 1.00 91.75 88 VAL A N 1
ATOM 635 C CA . VAL A 1 88 ? 0.581 -10.302 -7.344 1.00 91.75 88 VAL A CA 1
ATOM 636 C C . VAL A 1 88 ? 1.810 -9.960 -8.175 1.00 91.75 88 VAL A C 1
ATOM 638 O O . VAL A 1 88 ? 2.862 -9.590 -7.651 1.00 91.75 88 VAL A O 1
ATOM 641 N N . ARG A 1 89 ? 1.669 -10.046 -9.500 1.00 86.12 89 ARG A N 1
ATOM 642 C CA . ARG A 1 89 ? 2.714 -9.613 -10.432 1.00 86.12 89 ARG A CA 1
ATOM 643 C C . ARG A 1 89 ? 2.723 -8.080 -10.530 1.00 86.12 89 ARG A C 1
ATOM 645 O O . ARG A 1 89 ? 1.655 -7.505 -10.722 1.00 86.12 89 ARG A O 1
ATOM 652 N N . PRO A 1 90 ? 3.893 -7.412 -10.498 1.00 77.88 90 PRO A N 1
ATOM 653 C CA . PRO A 1 90 ? 3.982 -5.946 -10.586 1.00 77.88 90 PRO A CA 1
ATOM 654 C C . PRO A 1 90 ? 3.389 -5.327 -11.862 1.00 77.88 90 PRO A C 1
ATOM 656 O O . PRO A 1 90 ? 3.155 -4.125 -11.911 1.00 77.88 90 PRO A O 1
ATOM 659 N N . THR A 1 91 ? 3.174 -6.128 -12.907 1.00 84.81 91 THR A N 1
ATOM 660 C CA . THR A 1 91 ? 2.646 -5.691 -14.206 1.00 84.81 91 THR A CA 1
ATOM 661 C C . THR A 1 91 ? 1.143 -5.919 -14.368 1.00 84.81 91 THR A C 1
ATOM 663 O O . THR A 1 91 ? 0.558 -5.425 -15.332 1.00 84.81 91 THR A O 1
ATOM 666 N N . ASP A 1 92 ? 0.510 -6.646 -13.442 1.00 91.50 92 ASP A N 1
ATOM 667 C CA . ASP A 1 92 ? -0.913 -6.975 -13.489 1.00 91.50 92 ASP A CA 1
ATOM 668 C C . ASP A 1 92 ? -1.715 -6.006 -12.614 1.00 91.50 92 ASP A C 1
ATOM 670 O O . ASP A 1 92 ? -1.830 -6.157 -11.395 1.00 91.50 92 ASP A O 1
ATOM 674 N N . LEU A 1 93 ? -2.276 -4.985 -13.262 1.00 93.31 93 LEU A N 1
ATOM 675 C CA . LEU A 1 93 ? -3.059 -3.949 -12.598 1.00 93.31 93 LEU A CA 1
ATOM 676 C C . LEU A 1 93 ? -4.320 -4.501 -11.922 1.00 93.31 93 LEU A C 1
ATOM 678 O O . LEU A 1 93 ? -4.666 -4.054 -10.829 1.00 93.31 93 LEU A O 1
ATOM 682 N N . ALA A 1 94 ? -5.010 -5.456 -12.550 1.00 94.94 94 ALA A N 1
ATOM 683 C CA . ALA A 1 94 ? -6.252 -6.001 -12.013 1.00 94.94 94 ALA A CA 1
ATOM 684 C C . ALA A 1 94 ? -5.972 -6.824 -10.751 1.00 94.94 94 ALA A C 1
ATOM 686 O O . ALA A 1 94 ? -6.613 -6.610 -9.718 1.00 94.94 94 ALA A O 1
ATOM 687 N N . ALA A 1 95 ? -4.959 -7.695 -10.804 1.00 95.12 95 ALA A N 1
ATOM 688 C CA . ALA A 1 95 ? -4.510 -8.451 -9.640 1.00 95.12 95 ALA A CA 1
ATOM 689 C C . ALA A 1 95 ? -4.021 -7.529 -8.514 1.00 95.12 95 ALA A C 1
ATOM 691 O O . ALA A 1 95 ? -4.305 -7.793 -7.346 1.00 95.12 95 ALA A O 1
ATOM 692 N N . ALA A 1 96 ? -3.340 -6.425 -8.843 1.00 95.19 96 ALA A N 1
ATOM 693 C CA . ALA A 1 96 ? -2.930 -5.433 -7.856 1.00 95.19 96 ALA A CA 1
ATOM 694 C C . ALA A 1 96 ? -4.133 -4.750 -7.188 1.00 95.19 96 ALA A C 1
ATOM 696 O O . ALA A 1 96 ? -4.214 -4.720 -5.964 1.00 95.19 96 ALA A O 1
ATOM 697 N N . ILE A 1 97 ? -5.109 -4.254 -7.951 1.00 97.31 97 ILE A N 1
ATOM 698 C CA . ILE A 1 97 ? -6.296 -3.605 -7.373 1.00 97.31 97 ILE A CA 1
ATOM 699 C C . ILE A 1 97 ? -7.046 -4.574 -6.452 1.00 97.31 97 ILE A C 1
ATOM 701 O O . ILE A 1 97 ? -7.311 -4.243 -5.297 1.00 97.31 97 ILE A O 1
ATOM 705 N N . ILE A 1 98 ? -7.346 -5.782 -6.935 1.00 97.75 98 ILE A N 1
ATOM 706 C CA . ILE A 1 98 ? -8.112 -6.781 -6.178 1.00 97.75 98 ILE A CA 1
ATOM 707 C C . ILE A 1 98 ? -7.322 -7.246 -4.950 1.00 97.75 98 ILE A C 1
ATOM 709 O O . ILE A 1 98 ? -7.842 -7.231 -3.835 1.00 97.75 98 ILE A O 1
ATOM 713 N N . GLY A 1 99 ? -6.053 -7.614 -5.133 1.00 97.56 99 GLY A N 1
ATOM 714 C CA . GLY A 1 99 ? -5.200 -8.129 -4.066 1.00 97.56 99 GLY A CA 1
ATOM 715 C C . GLY A 1 99 ? -4.979 -7.111 -2.951 1.00 97.56 99 GLY A C 1
ATOM 716 O O . GLY A 1 99 ? -5.134 -7.446 -1.778 1.00 97.56 99 GLY A O 1
ATOM 717 N N . PHE A 1 100 ? -4.680 -5.854 -3.291 1.00 98.06 100 PHE A N 1
ATOM 718 C CA . PHE A 1 100 ? -4.459 -4.812 -2.286 1.00 98.06 100 PHE A CA 1
ATOM 719 C C . PHE A 1 100 ? -5.750 -4.315 -1.637 1.00 98.06 100 PHE A C 1
ATOM 721 O O . PHE A 1 100 ? -5.719 -3.983 -0.452 1.00 98.06 100 PHE A O 1
ATOM 728 N N . ALA A 1 101 ? -6.886 -4.321 -2.344 1.00 98.38 101 ALA A N 1
ATOM 729 C CA . ALA A 1 101 ? -8.185 -4.073 -1.721 1.00 98.38 101 ALA A CA 1
ATOM 730 C C . ALA A 1 101 ? -8.512 -5.152 -0.677 1.00 98.38 101 ALA A C 1
ATOM 732 O O . ALA A 1 101 ? -8.822 -4.826 0.469 1.00 98.38 101 ALA A O 1
ATOM 733 N N . ILE A 1 102 ? -8.382 -6.434 -1.038 1.00 98.25 102 ILE A N 1
ATOM 734 C CA . ILE A 1 102 ? -8.645 -7.559 -0.128 1.00 98.25 102 ILE A CA 1
ATOM 735 C C . ILE A 1 102 ? -7.653 -7.552 1.040 1.00 98.25 102 ILE A C 1
ATOM 737 O O . ILE A 1 102 ? -8.065 -7.616 2.195 1.00 98.25 102 ILE A O 1
ATOM 741 N N . GLY A 1 103 ? -6.353 -7.427 0.764 1.00 97.81 103 GLY A N 1
ATOM 742 C CA . GLY A 1 103 ? -5.320 -7.389 1.798 1.00 97.81 103 GLY A CA 1
ATOM 743 C C . GLY A 1 103 ? -5.495 -6.208 2.755 1.00 97.81 103 GLY A C 1
ATOM 744 O O . GLY A 1 103 ? -5.411 -6.381 3.971 1.00 97.81 103 GLY A O 1
ATOM 745 N N . GLY A 1 104 ? -5.814 -5.026 2.218 1.00 97.94 104 GLY A 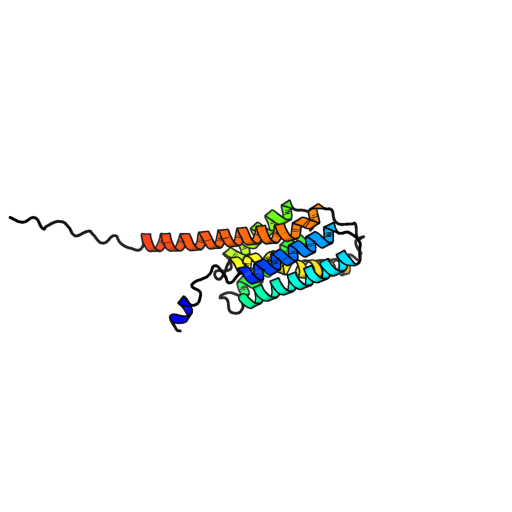N 1
ATOM 746 C CA . GLY A 1 104 ? -6.155 -3.843 3.004 1.00 97.94 104 GLY A CA 1
ATOM 747 C C . GLY A 1 104 ? -7.374 -4.069 3.899 1.00 97.94 104 GLY A C 1
ATOM 748 O O . GLY A 1 104 ? -7.316 -3.743 5.082 1.00 97.94 104 GLY A O 1
ATOM 749 N N . ALA A 1 105 ? -8.442 -4.681 3.372 1.00 97.75 105 ALA A N 1
ATOM 750 C CA . ALA A 1 105 ? -9.641 -5.014 4.141 1.00 97.75 105 ALA A CA 1
ATOM 751 C C . ALA A 1 105 ? -9.358 -6.021 5.266 1.00 97.75 105 ALA A C 1
ATOM 753 O O . ALA A 1 105 ? -9.769 -5.790 6.399 1.00 97.75 105 ALA A O 1
ATOM 754 N N . ILE A 1 106 ? -8.633 -7.110 4.982 1.00 97.69 106 ILE A N 1
ATOM 755 C CA . ILE A 1 106 ? -8.277 -8.140 5.975 1.00 97.69 106 ILE A CA 1
ATOM 756 C C . ILE A 1 106 ? -7.510 -7.511 7.137 1.00 97.69 106 ILE A C 1
ATOM 758 O O . ILE A 1 106 ? -7.870 -7.687 8.301 1.00 97.69 106 ILE A O 1
ATOM 762 N N . VAL A 1 107 ? -6.462 -6.753 6.820 1.00 97.62 107 VAL A N 1
ATOM 763 C CA . VAL A 1 107 ? -5.614 -6.120 7.828 1.00 97.62 107 VAL A CA 1
ATOM 764 C C . VAL A 1 107 ? -6.406 -5.077 8.623 1.00 97.62 107 VAL A C 1
ATOM 766 O O . VAL A 1 107 ? -6.315 -5.070 9.849 1.00 97.62 107 VAL A O 1
ATOM 769 N N . ALA A 1 108 ? -7.244 -4.276 7.954 1.00 96.12 108 ALA A N 1
ATOM 770 C CA . ALA A 1 108 ? -8.132 -3.313 8.601 1.00 96.12 108 ALA A CA 1
ATOM 771 C C . ALA A 1 108 ? -9.135 -3.970 9.562 1.00 96.12 108 ALA A C 1
ATOM 773 O O . ALA A 1 108 ? -9.327 -3.461 10.659 1.00 96.12 108 ALA A O 1
ATOM 774 N N . LEU A 1 109 ? -9.750 -5.094 9.179 1.00 95.69 109 LEU A N 1
ATOM 775 C CA . LEU A 1 109 ? -10.727 -5.819 10.003 1.00 95.69 109 LEU A CA 1
ATOM 776 C C . LEU A 1 109 ? -10.085 -6.448 11.243 1.00 95.69 109 LEU A C 1
ATOM 778 O O . LEU A 1 109 ? -10.679 -6.462 12.318 1.00 95.69 109 LEU A O 1
ATOM 782 N N . VAL A 1 110 ? -8.862 -6.967 11.112 1.00 95.50 110 VAL A N 1
ATOM 783 C CA . VAL A 1 110 ? -8.127 -7.539 12.251 1.00 95.50 110 VAL A CA 1
ATOM 784 C C . VAL A 1 110 ? -7.629 -6.446 13.202 1.00 95.50 110 VAL A C 1
ATOM 786 O O . VAL A 1 110 ? -7.530 -6.670 14.419 1.00 95.50 110 VAL A O 1
ATOM 789 N N . SER A 1 111 ? -7.316 -5.266 12.661 1.00 90.81 111 SER A N 1
ATOM 790 C CA . SER A 1 111 ? -6.911 -4.106 13.440 1.00 90.81 111 SER A CA 1
ATOM 791 C C . SER A 1 111 ? -8.123 -3.351 13.986 1.00 90.81 111 SER A C 1
ATOM 793 O O . SER A 1 111 ? -8.721 -2.520 13.313 1.00 90.81 111 SER A O 1
ATOM 795 N N . THR A 1 112 ? -8.451 -3.577 15.252 1.00 79.12 112 THR A N 1
ATOM 796 C CA . THR A 1 112 ? -9.539 -2.849 15.927 1.00 79.12 112 THR A CA 1
ATOM 797 C C . THR A 1 112 ? -9.224 -1.362 16.127 1.00 79.12 112 THR A C 1
ATOM 799 O O . THR A 1 112 ? -10.120 -0.555 16.338 1.00 79.12 112 THR A O 1
ATOM 802 N N . GLU A 1 113 ? -7.949 -0.967 16.061 1.00 87.75 113 GLU A N 1
ATOM 803 C CA . GLU A 1 113 ? -7.522 0.422 16.208 1.00 87.75 113 GLU A CA 1
ATOM 804 C C . GLU A 1 113 ? -6.958 0.974 14.903 1.00 87.75 113 GLU A C 1
ATOM 806 O O . GLU A 1 113 ? -6.006 0.432 14.347 1.00 87.75 113 GLU A O 1
ATOM 811 N N . ARG A 1 114 ? -7.484 2.124 14.466 1.00 90.19 114 ARG A N 1
ATOM 812 C CA . ARG A 1 114 ? -6.991 2.888 13.304 1.00 90.19 114 ARG A CA 1
ATOM 813 C C . ARG A 1 114 ? -6.912 2.058 12.003 1.00 90.19 114 ARG A C 1
ATOM 815 O O . ARG A 1 114 ? -5.864 2.077 11.348 1.00 90.19 114 ARG A O 1
ATOM 822 N N . PRO A 1 115 ? -8.018 1.428 11.568 1.00 93.38 115 PRO A N 1
ATOM 823 C CA . PRO A 1 115 ? -8.063 0.530 10.403 1.00 93.38 115 PRO A CA 1
ATOM 824 C C . PRO A 1 115 ? -7.443 1.124 9.130 1.00 93.38 115 PRO A C 1
ATOM 826 O O . PRO A 1 115 ? -6.726 0.441 8.406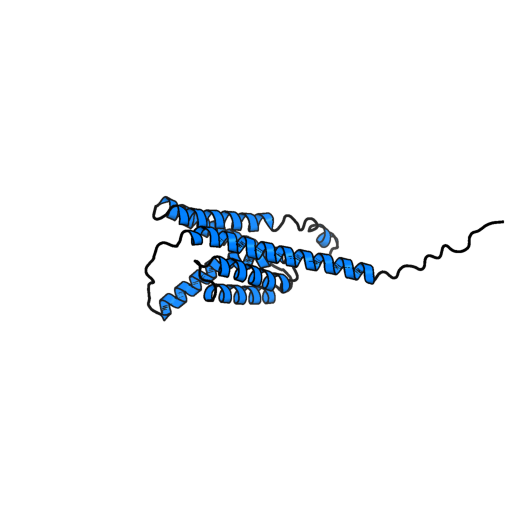 1.00 93.38 115 PRO A O 1
ATOM 829 N N . MET A 1 116 ? -7.622 2.428 8.892 1.00 94.50 116 MET A N 1
ATOM 830 C CA . MET A 1 116 ? -7.045 3.115 7.730 1.00 94.50 116 MET A CA 1
ATOM 831 C C . MET A 1 116 ? -5.506 3.088 7.700 1.00 94.50 116 MET A C 1
ATOM 833 O O . MET A 1 116 ? -4.911 2.908 6.642 1.00 94.50 116 MET A O 1
ATOM 837 N N . HIS A 1 117 ? -4.842 3.270 8.848 1.00 95.06 117 HIS A N 1
ATOM 838 C CA . HIS A 1 117 ? -3.373 3.285 8.899 1.00 95.06 117 HIS A CA 1
ATOM 839 C C . HIS A 1 117 ? -2.812 1.883 8.645 1.00 95.06 117 HIS A C 1
ATOM 841 O O . HIS A 1 117 ? -1.821 1.730 7.936 1.00 95.06 117 HIS A O 1
ATOM 847 N N . TRP A 1 118 ? -3.478 0.867 9.193 1.00 96.75 118 TRP A N 1
ATOM 848 C CA . TRP A 1 118 ? -3.145 -0.536 8.983 1.00 96.75 118 TRP A CA 1
ATOM 849 C C . TRP A 1 118 ? -3.366 -0.978 7.536 1.00 96.75 118 TRP A C 1
ATOM 851 O O . TRP A 1 118 ? -2.495 -1.627 6.963 1.00 96.75 118 TRP A O 1
ATOM 861 N N . ALA A 1 119 ? -4.465 -0.562 6.906 1.00 97.44 119 ALA A N 1
ATOM 862 C CA . ALA A 1 119 ? -4.710 -0.838 5.495 1.00 97.44 119 ALA A CA 1
ATOM 863 C C . ALA A 1 119 ? -3.632 -0.217 4.595 1.00 97.44 119 ALA A C 1
ATOM 865 O O . ALA A 1 119 ? -3.090 -0.892 3.724 1.00 97.44 119 ALA A O 1
ATOM 866 N N . LEU A 1 120 ? -3.264 1.048 4.837 1.00 97.69 120 LEU A N 1
ATOM 867 C CA . LEU A 1 120 ? -2.215 1.735 4.075 1.00 97.69 120 LEU A CA 1
ATOM 868 C C . LEU A 1 120 ? -0.812 1.154 4.312 1.00 97.69 120 LEU A C 1
ATOM 870 O O . LEU A 1 120 ? 0.058 1.315 3.456 1.00 97.69 120 LEU A O 1
ATOM 874 N N . LEU A 1 121 ? -0.578 0.447 5.424 1.00 97.25 121 LEU A N 1
ATOM 875 C CA . LEU A 1 121 ? 0.679 -0.272 5.633 1.00 97.25 121 LEU A CA 1
ATOM 876 C C . LEU A 1 121 ? 0.862 -1.436 4.656 1.00 97.25 121 LEU A C 1
ATOM 878 O O . LEU A 1 121 ? 2.003 -1.781 4.362 1.00 97.25 121 LEU A O 1
ATOM 882 N N . VAL A 1 122 ? -0.217 -2.021 4.127 1.00 98.00 122 VAL A N 1
ATOM 883 C CA . VAL A 1 122 ? -0.138 -3.140 3.175 1.00 98.00 122 VAL A CA 1
ATOM 884 C C . VAL A 1 122 ? 0.649 -2.753 1.912 1.00 98.00 122 VAL A C 1
ATOM 886 O O . VAL A 1 122 ? 1.683 -3.372 1.652 1.00 98.00 122 VAL A O 1
ATOM 889 N N . PRO A 1 123 ? 0.260 -1.716 1.140 1.00 97.44 123 PRO A N 1
ATOM 890 C CA . PRO A 1 123 ? 1.071 -1.247 0.019 1.00 97.44 123 PRO A CA 1
ATOM 891 C C . PRO A 1 123 ? 2.412 -0.669 0.481 1.00 97.44 123 PRO A C 1
ATOM 893 O O . PRO A 1 123 ? 3.428 -0.911 -0.167 1.00 97.44 123 PRO A O 1
ATOM 896 N N . ALA A 1 124 ? 2.468 0.021 1.624 1.00 97.06 124 ALA A N 1
ATOM 897 C CA . ALA A 1 124 ? 3.714 0.611 2.114 1.00 97.06 124 ALA A CA 1
ATOM 898 C C . ALA A 1 124 ? 4.820 -0.440 2.350 1.00 97.06 124 ALA A C 1
ATOM 900 O O . ALA A 1 124 ? 5.974 -0.225 1.981 1.00 97.06 124 ALA A O 1
ATOM 901 N N . MET A 1 125 ? 4.454 -1.598 2.904 1.00 97.06 125 MET A N 1
ATOM 902 C CA . MET A 1 125 ? 5.367 -2.705 3.203 1.00 97.06 125 MET A CA 1
ATOM 903 C C . MET A 1 125 ? 5.629 -3.630 2.011 1.00 97.06 125 MET A C 1
ATOM 905 O O . MET A 1 125 ? 6.546 -4.452 2.071 1.00 97.06 125 MET A O 1
ATOM 909 N N . TRP A 1 126 ? 4.873 -3.491 0.920 1.00 94.19 126 TRP A N 1
ATOM 910 C CA . TRP A 1 126 ? 5.053 -4.331 -0.260 1.00 94.19 126 TRP A CA 1
ATOM 911 C C . TRP A 1 126 ? 6.424 -4.149 -0.906 1.00 94.19 126 TRP A C 1
ATOM 913 O O . TRP A 1 126 ? 7.059 -5.146 -1.225 1.00 94.19 126 TRP A O 1
ATOM 923 N N . LEU A 1 127 ? 6.918 -2.913 -1.051 1.00 90.31 127 LEU A N 1
ATOM 924 C CA . LEU A 1 127 ? 8.220 -2.664 -1.682 1.00 90.31 127 LEU A CA 1
ATOM 925 C C . LEU A 1 127 ? 9.375 -3.367 -0.930 1.00 90.31 127 LEU A C 1
ATOM 927 O O . LEU A 1 127 ? 10.095 -4.138 -1.568 1.00 90.31 127 LEU A O 1
ATOM 931 N N . PRO A 1 128 ? 9.540 -3.203 0.401 1.00 89.75 128 PRO A N 1
ATOM 932 C CA . PRO A 1 128 ? 10.507 -3.989 1.170 1.00 89.75 128 PRO A CA 1
ATOM 933 C C . PRO A 1 128 ? 10.341 -5.504 1.005 1.00 89.75 128 PRO A C 1
ATOM 935 O O . PRO A 1 128 ? 11.321 -6.206 0.766 1.00 89.75 128 PRO A O 1
ATOM 938 N N . ALA A 1 129 ? 9.110 -6.015 1.095 1.00 91.56 129 ALA A N 1
ATOM 939 C CA . ALA A 1 129 ? 8.854 -7.448 0.978 1.00 91.56 129 ALA A CA 1
ATOM 940 C C . ALA A 1 129 ? 9.196 -7.987 -0.416 1.00 91.56 129 ALA A C 1
ATOM 942 O O . ALA A 1 129 ? 9.793 -9.053 -0.540 1.00 91.56 129 ALA A O 1
ATOM 943 N N . HIS A 1 130 ? 8.874 -7.234 -1.466 1.00 86.06 130 HIS A N 1
ATOM 944 C CA . HIS A 1 130 ? 9.166 -7.605 -2.842 1.00 86.06 130 HIS A CA 1
ATOM 945 C C . HIS A 1 130 ? 10.676 -7.652 -3.107 1.00 86.06 130 HIS A C 1
ATOM 947 O O . HIS A 1 130 ? 11.146 -8.566 -3.779 1.00 86.06 130 HIS A O 1
ATOM 953 N N . ILE A 1 131 ? 11.451 -6.732 -2.519 1.00 86.31 131 ILE A N 1
ATOM 954 C CA . ILE A 1 131 ? 12.921 -6.768 -2.568 1.00 86.31 131 ILE A CA 1
ATOM 955 C C . ILE A 1 131 ? 13.449 -8.035 -1.888 1.00 86.31 131 ILE A C 1
ATOM 957 O O . ILE A 1 131 ? 14.271 -8.738 -2.471 1.00 86.31 131 ILE A O 1
ATOM 961 N N . VAL A 1 132 ? 12.955 -8.362 -0.690 1.00 88.00 132 VAL A N 1
ATOM 962 C CA . VAL A 1 132 ? 13.365 -9.574 0.040 1.00 88.00 132 VAL A CA 1
ATOM 963 C C . VAL A 1 132 ? 13.041 -10.839 -0.758 1.00 88.00 132 VAL A C 1
ATOM 965 O O . VAL A 1 132 ? 13.903 -11.701 -0.906 1.00 88.00 132 VAL A O 1
ATOM 968 N N . VAL A 1 133 ? 11.835 -10.938 -1.326 1.00 86.38 133 VAL A N 1
ATOM 969 C CA . VAL A 1 133 ? 11.432 -12.068 -2.181 1.00 86.38 133 VAL A CA 1
ATOM 970 C C . VAL A 1 133 ? 12.292 -12.140 -3.444 1.00 86.38 133 VAL A C 1
ATOM 972 O O . VAL A 1 133 ? 12.698 -1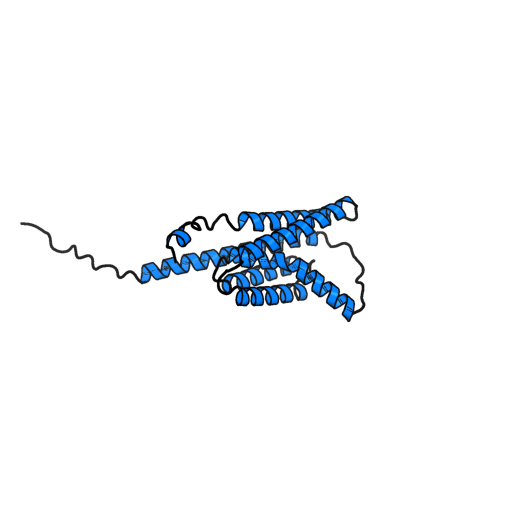3.230 -3.840 1.00 86.38 133 VAL A O 1
ATOM 975 N N . GLY A 1 134 ? 12.602 -10.999 -4.062 1.00 83.75 134 GLY A N 1
ATOM 976 C CA . GLY A 1 134 ? 13.478 -10.923 -5.229 1.00 83.75 134 GLY A CA 1
ATOM 977 C C . GLY A 1 134 ? 14.892 -11.424 -4.935 1.00 83.75 134 GLY A C 1
ATOM 978 O O . GLY A 1 134 ? 15.423 -12.217 -5.709 1.00 83.75 134 GLY A O 1
ATOM 979 N N . ILE A 1 135 ? 15.469 -11.024 -3.797 1.00 85.00 135 ILE A N 1
ATOM 980 C CA . ILE A 1 135 ? 16.777 -11.508 -3.328 1.00 85.00 135 ILE A CA 1
ATOM 981 C C . ILE A 1 135 ? 16.717 -13.010 -3.030 1.00 85.00 135 ILE A C 1
ATOM 983 O O . ILE A 1 135 ? 17.571 -13.757 -3.491 1.00 85.00 135 ILE A O 1
ATOM 987 N N . ALA A 1 136 ? 15.698 -13.479 -2.306 1.00 85.94 136 ALA A N 1
ATOM 988 C CA . ALA A 1 136 ? 15.559 -14.899 -1.987 1.00 85.94 136 ALA A CA 1
ATOM 989 C C . ALA A 1 136 ? 15.455 -15.763 -3.257 1.00 85.94 136 ALA A C 1
ATOM 991 O O . ALA A 1 136 ? 16.122 -16.789 -3.375 1.00 85.94 136 ALA A O 1
ATOM 992 N N . ARG A 1 137 ? 14.671 -15.322 -4.248 1.00 82.56 137 ARG A N 1
ATOM 993 C CA . ARG A 1 137 ? 14.558 -16.009 -5.542 1.00 82.56 137 ARG A CA 1
ATOM 994 C C . ARG A 1 137 ? 15.868 -15.991 -6.319 1.00 82.56 137 ARG A C 1
ATOM 996 O O . ARG A 1 137 ? 16.260 -17.028 -6.837 1.00 82.56 137 ARG A O 1
ATOM 1003 N N . SER A 1 138 ? 16.583 -14.865 -6.364 1.00 81.94 138 SER A N 1
ATOM 1004 C CA . SER A 1 138 ? 17.859 -14.806 -7.089 1.00 81.94 138 SER A CA 1
ATOM 1005 C C . SER A 1 138 ? 18.925 -15.715 -6.477 1.00 81.94 138 SER A C 1
ATOM 1007 O O . SER A 1 138 ? 19.729 -16.282 -7.214 1.00 81.94 138 SER A O 1
ATOM 1009 N N . THR A 1 139 ? 18.910 -15.908 -5.153 1.00 84.06 139 THR A N 1
ATOM 1010 C CA . THR A 1 139 ? 19.823 -16.836 -4.472 1.00 84.06 139 THR A CA 1
ATOM 1011 C C . THR A 1 139 ? 19.467 -18.307 -4.675 1.00 84.06 139 THR A C 1
ATOM 1013 O O . THR A 1 139 ? 20.369 -19.137 -4.681 1.00 84.06 139 THR A O 1
ATOM 1016 N N . ILE A 1 140 ? 18.179 -18.637 -4.826 1.00 85.25 140 ILE A N 1
ATOM 1017 C CA . ILE A 1 140 ? 17.709 -20.025 -4.977 1.00 85.25 140 ILE A CA 1
ATOM 1018 C C . ILE A 1 140 ? 17.793 -20.466 -6.441 1.00 85.25 140 ILE A C 1
ATOM 1020 O O . ILE A 1 140 ? 18.334 -21.527 -6.736 1.00 85.25 140 ILE A O 1
ATOM 1024 N N . ASP A 1 141 ? 17.286 -19.639 -7.356 1.00 79.31 141 ASP A N 1
ATOM 1025 C CA . ASP A 1 141 ? 17.077 -20.023 -8.755 1.00 79.31 141 ASP A CA 1
ATOM 1026 C C . ASP A 1 141 ? 18.249 -1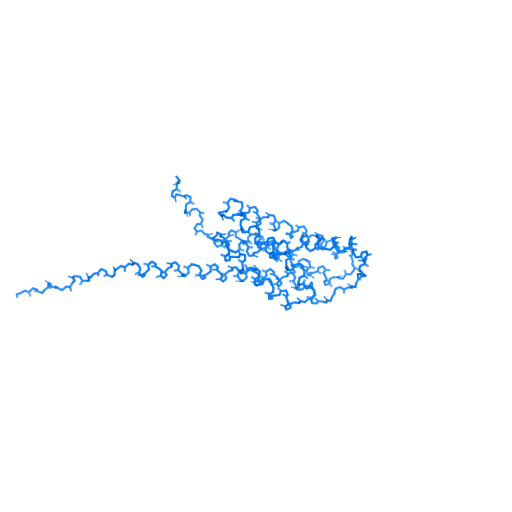9.624 -9.668 1.00 79.31 141 ASP A C 1
ATOM 1028 O O . ASP A 1 141 ? 18.259 -19.968 -10.848 1.00 79.31 141 ASP A O 1
ATOM 1032 N N . GLY A 1 142 ? 19.226 -18.852 -9.167 1.00 66.19 142 GLY A N 1
ATOM 1033 C CA . GLY A 1 142 ? 20.418 -18.413 -9.913 1.00 66.19 142 GLY A CA 1
ATOM 1034 C C . GLY A 1 142 ? 20.142 -17.520 -11.134 1.00 66.19 142 GLY A C 1
ATOM 1035 O O . GLY A 1 142 ? 21.071 -17.069 -11.804 1.00 66.19 142 GLY A O 1
ATOM 1036 N N . ALA A 1 143 ? 18.875 -17.240 -11.438 1.00 59.06 143 ALA A N 1
ATOM 1037 C CA . ALA A 1 143 ? 18.456 -16.496 -12.611 1.00 59.06 143 ALA A CA 1
ATOM 1038 C C . ALA A 1 143 ? 18.442 -14.990 -12.317 1.00 59.06 143 ALA A C 1
ATOM 1040 O O . ALA A 1 143 ? 17.514 -14.451 -11.710 1.00 59.06 143 ALA A O 1
ATOM 1041 N N . ALA A 1 144 ? 19.458 -14.280 -12.806 1.00 53.94 144 ALA A N 1
ATOM 1042 C CA . ALA A 1 144 ? 19.372 -12.841 -13.008 1.00 53.94 144 ALA A CA 1
ATOM 1043 C C . ALA A 1 144 ? 18.383 -12.581 -14.157 1.00 53.94 144 ALA A C 1
ATOM 1045 O O . ALA A 1 144 ? 18.761 -12.576 -15.327 1.00 53.94 144 ALA A O 1
ATOM 1046 N N . ALA A 1 145 ? 17.095 -12.442 -13.834 1.00 55.19 145 ALA A N 1
ATOM 1047 C CA . ALA A 1 145 ? 16.069 -12.139 -14.824 1.00 55.19 145 ALA A CA 1
ATOM 1048 C C . ALA A 1 145 ? 16.447 -10.864 -15.597 1.00 55.19 145 ALA A C 1
ATOM 1050 O O . ALA A 1 145 ? 16.689 -9.805 -15.008 1.00 55.19 145 ALA A O 1
ATOM 1051 N N . VAL A 1 146 ? 16.524 -10.997 -16.922 1.00 47.25 146 VAL A N 1
ATOM 1052 C CA . VAL A 1 146 ? 16.809 -9.914 -17.865 1.00 47.25 146 VAL A CA 1
ATOM 1053 C C . VAL A 1 146 ? 15.824 -8.774 -17.614 1.00 47.25 146 VAL A C 1
ATOM 1055 O O . VAL A 1 146 ? 14.611 -8.980 -17.620 1.00 47.25 146 VAL A O 1
ATOM 1058 N N . ARG A 1 147 ? 16.354 -7.569 -17.372 1.00 54.56 147 ARG A N 1
ATOM 1059 C CA . ARG A 1 147 ? 15.564 -6.343 -17.221 1.00 54.56 147 ARG A CA 1
ATOM 1060 C C . ARG A 1 147 ? 14.932 -5.988 -18.563 1.00 54.56 147 ARG A C 1
ATOM 1062 O O . ARG A 1 147 ? 15.506 -5.242 -19.343 1.00 54.56 147 ARG A O 1
ATOM 1069 N N . THR A 1 148 ? 13.759 -6.536 -18.842 1.00 60.53 148 THR A N 1
ATOM 1070 C CA . THR A 1 148 ? 12.873 -5.977 -19.861 1.00 60.53 148 THR A CA 1
ATOM 1071 C C . THR A 1 148 ? 12.257 -4.699 -19.309 1.00 60.53 148 THR A C 1
ATOM 1073 O O . THR A 1 148 ? 11.832 -4.685 -18.148 1.00 60.53 148 THR A O 1
ATOM 1076 N N . ALA A 1 149 ? 12.203 -3.644 -20.123 1.00 67.94 149 ALA A N 1
ATOM 1077 C CA . ALA A 1 149 ? 11.510 -2.413 -19.764 1.00 67.94 149 ALA A CA 1
ATOM 1078 C C . ALA A 1 149 ? 10.085 -2.746 -19.273 1.00 67.94 149 ALA A C 1
ATOM 1080 O O . ALA A 1 149 ? 9.397 -3.563 -19.899 1.00 67.94 149 ALA A O 1
ATOM 1081 N N . PRO A 1 150 ? 9.650 -2.198 -18.125 1.00 72.94 150 PRO A N 1
ATOM 1082 C CA . PRO A 1 150 ? 8.323 -2.481 -17.605 1.00 72.94 150 PRO A CA 1
ATOM 1083 C C . PRO A 1 150 ? 7.256 -1.986 -18.596 1.00 72.94 150 PRO A C 1
ATOM 1085 O O . PRO A 1 150 ? 7.436 -0.937 -19.217 1.00 72.94 150 PRO A O 1
ATOM 1088 N N . PRO A 1 151 ? 6.128 -2.702 -18.751 1.00 81.94 151 PRO A N 1
ATOM 1089 C CA . PRO A 1 151 ? 5.035 -2.218 -19.582 1.00 81.94 151 PRO A CA 1
ATOM 1090 C C . PRO A 1 151 ? 4.520 -0.874 -19.037 1.00 81.94 151 PRO A C 1
ATOM 1092 O O . PRO A 1 151 ? 4.531 -0.680 -17.818 1.00 81.94 151 PRO A O 1
ATOM 1095 N N . PRO A 1 152 ? 3.988 0.030 -19.884 1.00 81.88 152 PRO A N 1
ATOM 1096 C CA . PRO A 1 152 ? 3.485 1.335 -19.439 1.00 81.88 152 PRO A CA 1
ATOM 1097 C C . PRO A 1 152 ? 2.437 1.249 -18.318 1.00 81.88 152 PRO A C 1
ATOM 1099 O O . PRO A 1 152 ? 2.341 2.136 -17.473 1.00 81.88 152 PRO A O 1
ATOM 1102 N N . THR A 1 153 ? 1.681 0.148 -18.260 1.00 85.81 153 THR A N 1
ATOM 1103 C CA . THR A 1 153 ? 0.711 -0.131 -17.193 1.00 85.81 153 THR A CA 1
ATOM 1104 C C . THR A 1 153 ? 1.349 -0.222 -15.806 1.00 85.81 153 THR A C 1
ATOM 1106 O O . THR A 1 153 ? 0.692 0.108 -14.823 1.00 85.81 153 THR A O 1
ATOM 1109 N N . ALA A 1 154 ? 2.627 -0.594 -15.695 1.00 86.94 154 ALA A N 1
ATOM 1110 C CA . ALA A 1 154 ? 3.338 -0.660 -14.419 1.00 86.94 154 ALA A CA 1
ATOM 1111 C C . ALA A 1 154 ? 3.487 0.719 -13.751 1.00 86.94 154 ALA A C 1
ATOM 1113 O O . ALA A 1 154 ? 3.611 0.790 -12.531 1.00 86.94 154 ALA A O 1
ATOM 1114 N N . ALA A 1 155 ? 3.418 1.816 -14.517 1.00 90.44 155 ALA A N 1
ATOM 1115 C CA . ALA A 1 155 ? 3.524 3.171 -13.978 1.00 90.44 155 ALA A CA 1
ATOM 1116 C C . ALA A 1 155 ? 2.381 3.522 -13.011 1.00 90.44 155 ALA A C 1
ATOM 1118 O O . ALA A 1 155 ? 2.579 4.269 -12.055 1.00 90.44 155 ALA A O 1
ATOM 1119 N N . ILE A 1 156 ? 1.182 2.977 -13.235 1.00 93.81 156 ILE A N 1
ATOM 1120 C CA . ILE A 1 156 ? -0.006 3.296 -12.427 1.00 93.81 156 ILE A CA 1
ATOM 1121 C C . ILE A 1 156 ? -0.245 2.307 -11.283 1.00 93.81 156 ILE A C 1
ATOM 1123 O O . ILE A 1 156 ? -0.994 2.615 -10.355 1.00 93.81 156 ILE A O 1
ATOM 1127 N N . VAL A 1 157 ? 0.405 1.140 -11.316 1.00 94.31 157 VAL A N 1
ATOM 1128 C CA . VAL A 1 157 ? 0.220 0.067 -10.328 1.00 94.31 157 VAL A CA 1
ATOM 1129 C C . VAL A 1 157 ? 0.494 0.536 -8.891 1.00 94.31 157 VAL A C 1
ATOM 1131 O O . VAL A 1 157 ? -0.385 0.329 -8.053 1.00 94.31 157 VAL A O 1
ATOM 1134 N N . PRO A 1 158 ? 1.605 1.235 -8.573 1.00 94.62 158 PRO A N 1
ATOM 1135 C CA . PRO A 1 158 ? 1.873 1.676 -7.203 1.00 94.62 158 PRO A CA 1
ATOM 1136 C C . PRO A 1 158 ? 0.763 2.567 -6.635 1.00 94.62 158 PRO A C 1
ATOM 1138 O O . PRO A 1 158 ? 0.365 2.414 -5.480 1.00 94.62 158 PRO A O 1
ATOM 1141 N N . LEU A 1 159 ? 0.223 3.472 -7.458 1.00 96.38 159 LEU A N 1
ATOM 1142 C CA . LEU A 1 159 ? -0.869 4.351 -7.050 1.00 96.38 159 LEU A CA 1
ATOM 1143 C C . LEU A 1 159 ? -2.165 3.558 -6.859 1.00 96.38 159 LEU A C 1
ATOM 1145 O O . LEU A 1 159 ? -2.848 3.731 -5.850 1.00 96.38 159 LEU A O 1
ATOM 1149 N N . ALA A 1 160 ? -2.477 2.650 -7.785 1.00 97.06 160 ALA A N 1
ATOM 1150 C CA . ALA A 1 160 ? -3.653 1.794 -7.700 1.00 97.06 160 ALA A CA 1
ATOM 1151 C C . ALA A 1 160 ? -3.650 0.932 -6.426 1.00 97.06 160 ALA A C 1
ATOM 1153 O O . ALA A 1 160 ? -4.677 0.837 -5.761 1.00 97.06 160 ALA A O 1
ATOM 1154 N N . MET A 1 161 ? -2.498 0.375 -6.034 1.00 97.44 161 MET A N 1
ATOM 1155 C CA . MET A 1 161 ? -2.343 -0.393 -4.790 1.00 97.44 161 MET A CA 1
ATOM 1156 C C . MET A 1 161 ? -2.668 0.454 -3.551 1.00 97.44 161 MET A C 1
ATOM 1158 O O . MET A 1 161 ? -3.421 0.017 -2.678 1.00 97.44 161 MET A O 1
ATOM 1162 N N . VAL A 1 162 ? -2.115 1.674 -3.478 1.00 97.44 162 VAL A N 1
ATOM 1163 C CA . VAL A 1 162 ? -2.339 2.607 -2.359 1.00 97.44 162 VAL A CA 1
ATOM 1164 C C . VAL A 1 162 ? -3.810 3.004 -2.265 1.00 97.44 162 VAL A C 1
ATOM 1166 O O . VAL A 1 162 ? -4.390 2.956 -1.179 1.00 97.44 162 VAL A O 1
ATOM 1169 N N . LEU A 1 163 ? -4.428 3.354 -3.395 1.00 97.56 163 LEU A N 1
ATOM 1170 C CA . LEU A 1 163 ? -5.836 3.740 -3.443 1.00 97.56 163 LEU A CA 1
ATOM 1171 C C . LEU A 1 163 ? -6.761 2.568 -3.106 1.00 97.56 163 LEU A C 1
ATOM 1173 O O . LEU A 1 163 ? -7.678 2.743 -2.310 1.00 97.56 163 LEU A O 1
ATOM 1177 N N . ALA A 1 164 ? -6.509 1.376 -3.649 1.00 98.00 164 ALA A N 1
ATOM 1178 C CA . ALA A 1 164 ? -7.317 0.187 -3.393 1.00 98.00 164 ALA A CA 1
ATOM 1179 C C . ALA A 1 164 ? -7.311 -0.196 -1.905 1.00 98.00 164 ALA A C 1
ATOM 1181 O O . ALA A 1 164 ? -8.373 -0.339 -1.296 1.00 98.00 164 ALA A O 1
ATOM 1182 N N . ALA A 1 165 ? -6.125 -0.286 -1.293 1.00 98.06 165 ALA A N 1
ATOM 1183 C CA . ALA A 1 165 ? -6.001 -0.586 0.130 1.00 98.06 165 ALA A CA 1
ATOM 1184 C C . ALA A 1 165 ? -6.593 0.530 1.005 1.00 98.06 165 ALA A C 1
ATOM 1186 O O . ALA A 1 165 ? -7.297 0.253 1.975 1.00 98.06 165 ALA A O 1
ATOM 1187 N N . GLY A 1 166 ? -6.355 1.797 0.648 1.00 96.81 166 GLY A N 1
ATOM 1188 C CA . GLY A 1 166 ? -6.914 2.946 1.356 1.00 96.81 166 GLY A CA 1
ATOM 1189 C C . GLY A 1 166 ? -8.444 2.980 1.318 1.00 96.81 166 GLY A C 1
ATOM 1190 O O . GLY A 1 166 ? -9.078 3.163 2.353 1.00 96.81 166 GLY A O 1
ATOM 1191 N N . LEU A 1 167 ? -9.058 2.756 0.153 1.00 97.12 167 LEU A N 1
ATOM 1192 C CA . LEU A 1 167 ? -10.515 2.691 0.017 1.00 97.12 167 LEU A CA 1
ATOM 1193 C C . LEU A 1 167 ? -11.100 1.524 0.817 1.00 97.12 167 LEU A C 1
ATOM 1195 O O . LEU A 1 167 ? -12.082 1.717 1.530 1.00 97.12 167 LEU A O 1
ATOM 1199 N N . ALA A 1 168 ? -10.477 0.346 0.769 1.00 97.00 168 ALA A N 1
ATOM 1200 C CA . ALA A 1 168 ? -10.895 -0.801 1.570 1.00 97.00 168 ALA A CA 1
ATOM 1201 C C . ALA A 1 168 ? -10.824 -0.511 3.080 1.00 97.00 168 ALA A C 1
ATOM 1203 O O . ALA A 1 168 ? -11.793 -0.740 3.803 1.00 97.00 168 ALA A O 1
ATOM 1204 N N . GLY A 1 169 ? -9.715 0.068 3.554 1.00 95.62 169 GLY A N 1
ATOM 1205 C CA . GLY A 1 169 ? -9.561 0.480 4.950 1.00 95.62 169 GLY A CA 1
ATOM 1206 C C . GLY A 1 169 ? -10.578 1.539 5.378 1.00 95.62 169 GLY A C 1
ATOM 1207 O O . GLY A 1 169 ? -11.102 1.477 6.490 1.00 95.62 169 GLY A O 1
ATOM 1208 N N . LEU A 1 170 ? -10.904 2.483 4.489 1.00 94.62 170 LEU A N 1
ATOM 1209 C CA . LEU A 1 170 ? -11.942 3.483 4.723 1.00 94.62 170 LEU A CA 1
ATOM 1210 C C . LEU A 1 170 ? -13.326 2.836 4.840 1.00 94.62 170 LEU A C 1
ATOM 1212 O O . LEU A 1 170 ? -14.065 3.187 5.754 1.00 94.62 170 LEU A O 1
ATOM 1216 N N . LEU A 1 171 ? -13.675 1.905 3.949 1.00 95.25 171 LEU A N 1
ATOM 1217 C CA . LEU A 1 171 ? -14.956 1.194 3.993 1.00 95.25 171 LEU A CA 1
ATOM 1218 C C . LEU A 1 171 ? -15.106 0.401 5.294 1.00 95.25 171 LEU A C 1
ATOM 1220 O O . LEU A 1 171 ? -16.122 0.541 5.970 1.00 95.25 171 LEU A O 1
ATOM 1224 N N . VAL A 1 172 ? -14.072 -0.341 5.700 1.00 94.19 172 VAL A N 1
ATOM 1225 C CA . VAL A 1 172 ? -14.061 -1.063 6.984 1.00 94.19 172 VAL A CA 1
ATOM 1226 C C . VAL A 1 172 ? -14.257 -0.100 8.158 1.00 94.19 172 VAL A C 1
ATOM 1228 O O . VAL A 1 172 ? -15.100 -0.342 9.017 1.00 94.19 172 VAL A O 1
ATOM 1231 N N . ALA A 1 173 ? -13.550 1.035 8.160 1.00 91.19 173 ALA A N 1
ATOM 1232 C CA . ALA A 1 173 ? -13.686 2.051 9.204 1.00 91.19 173 ALA A CA 1
ATOM 1233 C C . ALA A 1 173 ? -15.100 2.653 9.288 1.00 91.19 173 ALA A C 1
ATOM 1235 O O . ALA A 1 173 ? -15.532 3.061 10.364 1.00 91.19 173 ALA A O 1
ATOM 1236 N N . ARG A 1 174 ? -15.809 2.757 8.155 1.00 90.88 174 ARG A N 1
ATOM 1237 C CA . ARG A 1 174 ? -17.183 3.276 8.103 1.00 90.88 174 ARG A CA 1
ATOM 1238 C C . ARG A 1 174 ? -18.186 2.267 8.645 1.00 90.88 174 ARG A C 1
ATOM 1240 O O . ARG A 1 174 ? -18.987 2.638 9.494 1.00 90.88 174 ARG A O 1
ATOM 1247 N N . CYS A 1 175 ? -18.087 1.009 8.224 1.00 89.62 175 CYS A N 1
ATOM 1248 C CA . CYS A 1 175 ? -18.978 -0.048 8.698 1.00 89.62 175 CYS A CA 1
ATOM 1249 C C . CYS A 1 175 ? -18.885 -0.250 10.219 1.00 89.62 175 CYS A C 1
ATOM 1251 O O . CYS A 1 175 ? -19.907 -0.442 10.874 1.00 89.62 175 CYS A O 1
ATOM 1253 N N . ASP A 1 176 ? -17.679 -0.160 10.786 1.00 86.19 176 ASP A N 1
ATOM 1254 C CA . ASP A 1 176 ? -17.462 -0.294 12.232 1.00 86.19 176 ASP A CA 1
ATOM 1255 C C . ASP A 1 176 ? -18.109 0.861 13.026 1.00 86.19 176 ASP A C 1
ATOM 1257 O O . ASP A 1 176 ? -18.768 0.651 14.046 1.00 86.19 176 ASP A O 1
ATOM 1261 N N . ALA 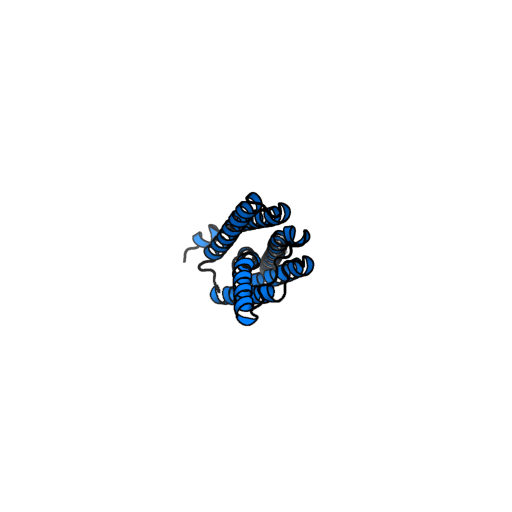A 1 177 ? -18.018 2.091 12.503 1.00 81.88 177 ALA A N 1
ATOM 1262 C CA . ALA A 1 177 ? -18.654 3.262 13.106 1.00 81.88 177 ALA A CA 1
ATOM 1263 C C . ALA A 1 177 ? -20.194 3.183 13.087 1.00 81.88 177 ALA A C 1
ATOM 1265 O O . ALA A 1 177 ? -20.847 3.551 14.067 1.00 81.88 177 ALA A O 1
ATOM 1266 N N . ASP A 1 178 ? -20.779 2.683 11.996 1.00 79.06 178 ASP A N 1
ATOM 1267 C CA . ASP A 1 178 ? -22.234 2.560 11.853 1.00 79.06 178 ASP A CA 1
ATOM 1268 C C . ASP A 1 178 ? -22.809 1.435 12.738 1.00 79.06 178 ASP A C 1
ATOM 1270 O O . ASP A 1 178 ? -23.878 1.592 13.340 1.00 79.06 178 ASP A O 1
ATOM 1274 N N . GLY A 1 179 ? -22.074 0.324 12.893 1.00 73.06 179 GLY A N 1
ATOM 1275 C CA . GLY A 1 179 ? -22.454 -0.796 13.762 1.00 73.06 179 GLY A CA 1
ATOM 1276 C C . GLY A 1 179 ? -22.610 -0.388 15.231 1.00 73.06 179 GLY A C 1
ATOM 1277 O O . GLY A 1 179 ? -23.587 -0.770 15.887 1.00 73.06 179 GLY A O 1
ATOM 1278 N N . PHE A 1 180 ? -21.720 0.473 15.727 1.00 62.06 180 PHE A N 1
ATOM 1279 C CA . PHE A 1 180 ? -21.785 0.995 17.094 1.00 62.06 180 PHE A CA 1
ATOM 1280 C C . PHE A 1 180 ? -23.064 1.817 17.340 1.00 62.06 180 PHE A C 1
ATOM 1282 O O . PHE A 1 180 ? -23.783 1.597 18.314 1.00 62.06 180 PHE A O 1
ATOM 1289 N N . HIS A 1 181 ? -23.422 2.703 16.406 1.00 65.00 181 HIS A N 1
ATOM 1290 C CA . HIS A 1 181 ? -24.623 3.535 16.523 1.00 65.00 181 HIS A CA 1
ATOM 1291 C C . HIS A 1 181 ? -25.936 2.749 16.463 1.00 65.00 181 HIS A C 1
ATOM 1293 O O . HIS A 1 181 ? -26.933 3.183 17.046 1.00 65.00 181 HIS A O 1
ATOM 1299 N N . SER A 1 182 ? -25.960 1.613 15.764 1.00 72.00 182 SER A N 1
ATOM 1300 C CA . SER A 1 182 ? -27.141 0.744 15.725 1.00 72.00 182 SER A CA 1
ATOM 1301 C C . SER A 1 182 ? -27.375 0.012 17.055 1.00 72.00 182 SER A C 1
ATOM 1303 O O . SER A 1 182 ? -28.517 -0.082 17.509 1.00 72.00 182 SER A O 1
ATOM 1305 N N . SER A 1 183 ? -26.299 -0.412 17.725 1.00 72.62 183 SER A N 1
ATOM 1306 C CA . SER A 1 183 ? -26.360 -1.151 18.993 1.00 72.62 183 SER A CA 1
ATOM 1307 C C . SER A 1 183 ? -26.829 -0.270 20.160 1.00 72.62 183 SER A C 1
ATOM 1309 O O . SER A 1 183 ? -27.691 -0.685 20.935 1.00 72.62 183 SER A O 1
ATOM 1311 N N . ASP A 1 184 ? -26.360 0.980 20.238 1.00 70.75 184 ASP A N 1
ATOM 1312 C CA . ASP A 1 184 ? -26.760 1.933 21.289 1.00 70.75 184 ASP A CA 1
ATOM 1313 C C . ASP A 1 184 ? -28.243 2.339 21.208 1.00 70.75 184 ASP A C 1
ATOM 1315 O O . ASP A 1 184 ? -28.909 2.535 22.231 1.00 70.75 184 ASP A O 1
ATOM 1319 N N . ARG A 1 185 ? -28.796 2.444 19.990 1.00 69.50 185 ARG A N 1
ATOM 1320 C CA . ARG A 1 185 ? -30.225 2.749 19.798 1.00 69.50 185 ARG A CA 1
ATOM 1321 C C . ARG A 1 185 ? -31.120 1.576 20.176 1.00 69.50 185 ARG A C 1
ATOM 1323 O O . ARG A 1 185 ? -32.194 1.805 20.719 1.00 69.50 185 ARG A O 1
ATOM 1330 N N . ALA A 1 186 ? -30.685 0.346 19.907 1.00 72.31 186 ALA A N 1
ATOM 1331 C CA . ALA A 1 186 ? -31.423 -0.854 20.292 1.00 72.31 186 ALA A CA 1
ATOM 1332 C C . ALA A 1 186 ? -31.404 -1.086 21.815 1.00 72.31 186 ALA A C 1
ATOM 1334 O O . ALA A 1 186 ? -32.368 -1.609 22.367 1.00 72.31 186 ALA A O 1
ATOM 1335 N N . ALA A 1 187 ? -30.331 -0.672 22.495 1.00 72.19 187 ALA A N 1
ATOM 1336 C CA . ALA A 1 187 ? -30.163 -0.839 23.937 1.00 72.19 187 ALA A CA 1
ATOM 1337 C C . ALA A 1 187 ? -30.834 0.254 24.790 1.00 72.19 187 ALA A C 1
ATOM 1339 O O . ALA A 1 187 ? -30.894 0.108 26.008 1.00 72.19 187 ALA A O 1
ATOM 1340 N N . SER A 1 188 ? -31.341 1.338 24.191 1.00 68.31 188 SER A N 1
ATOM 1341 C CA . SER A 1 188 ? -32.136 2.342 24.905 1.00 68.31 188 SER A CA 1
ATOM 1342 C C . SER A 1 188 ? -33.599 1.888 24.952 1.00 68.31 188 SER A C 1
ATOM 1344 O O . SER A 1 188 ? -34.301 2.056 23.951 1.00 68.31 188 SER A O 1
ATOM 1346 N N . PRO A 1 189 ? -34.101 1.310 26.067 1.00 69.19 189 PRO A N 1
ATOM 1347 C CA . PRO A 1 189 ? -35.518 1.007 26.186 1.00 69.19 189 PRO A CA 1
ATOM 1348 C C . PRO A 1 189 ? -36.277 2.318 26.008 1.00 69.19 189 PRO A C 1
ATOM 1350 O O . PRO A 1 189 ? -36.032 3.286 26.730 1.00 69.19 189 PRO A O 1
ATOM 1353 N N . VAL A 1 190 ? -37.163 2.363 25.013 1.00 70.69 190 VAL A N 1
ATOM 1354 C CA . VAL A 1 190 ? -38.092 3.475 24.818 1.00 70.69 190 VAL A CA 1
ATOM 1355 C C . VAL A 1 190 ? -38.805 3.674 26.149 1.00 70.69 190 VAL A C 1
ATOM 1357 O O . VAL A 1 190 ? -39.620 2.840 26.543 1.00 70.69 190 VAL A O 1
ATOM 1360 N N . ALA A 1 191 ? -38.441 4.731 26.879 1.00 68.50 191 ALA A N 1
ATOM 1361 C CA . ALA A 1 191 ? -39.067 5.025 28.154 1.00 68.50 191 ALA A CA 1
ATOM 1362 C C . ALA A 1 191 ? -40.577 5.145 27.891 1.00 68.50 191 ALA A C 1
ATOM 1364 O O . ALA A 1 191 ? -40.962 5.915 27.001 1.00 68.50 191 ALA A O 1
ATOM 1365 N N . PRO A 1 192 ? -41.429 4.364 28.583 1.00 66.81 192 PRO A N 1
ATOM 1366 C CA . PRO A 1 192 ? -42.861 4.402 28.354 1.00 66.81 192 PRO A CA 1
ATOM 1367 C C . PRO A 1 192 ? -43.324 5.839 28.564 1.00 66.81 192 PRO A C 1
ATOM 1369 O O . PRO A 1 192 ? -43.132 6.428 29.628 1.00 66.81 192 PRO A O 1
ATOM 1372 N N . ASN A 1 193 ? -43.853 6.423 27.494 1.00 65.31 193 ASN A N 1
ATOM 1373 C CA . ASN A 1 193 ? -44.274 7.810 27.438 1.00 65.31 193 ASN A CA 1
ATOM 1374 C C . ASN A 1 193 ? -45.476 7.979 28.380 1.00 65.31 193 ASN A C 1
ATOM 1376 O O . ASN A 1 193 ? -46.619 7.796 27.974 1.00 65.31 193 ASN A O 1
ATOM 1380 N N . SER A 1 194 ? -45.228 8.294 29.653 1.00 65.56 194 SER A N 1
ATOM 1381 C CA . SER A 1 194 ? -46.241 8.407 30.714 1.00 65.56 194 SER A CA 1
ATOM 1382 C C . SER A 1 194 ? -47.147 9.641 30.584 1.00 65.56 194 SER A C 1
ATOM 1384 O O . SER A 1 194 ? -47.846 10.018 31.522 1.00 65.56 194 SER A O 1
ATOM 1386 N N . ARG A 1 195 ? -47.205 10.270 29.404 1.00 63.28 195 ARG A N 1
ATOM 1387 C CA . ARG A 1 195 ? -48.161 11.338 29.092 1.00 63.28 195 ARG A CA 1
ATOM 1388 C C . ARG A 1 195 ? -49.523 10.760 28.699 1.00 63.28 195 ARG A C 1
ATOM 1390 O O . ARG A 1 195 ? -49.979 10.922 27.573 1.00 63.28 195 ARG A O 1
ATOM 1397 N N . SER A 1 196 ? -50.212 10.145 29.651 1.00 61.97 196 SER A N 1
ATOM 1398 C CA . SER A 1 196 ? -51.664 9.969 29.578 1.00 61.97 196 SER A CA 1
ATOM 1399 C C . SER A 1 196 ? -52.258 10.211 30.960 1.00 61.97 196 SER A C 1
ATOM 1401 O O . SER A 1 196 ? -52.182 9.341 31.821 1.00 61.97 196 SER A O 1
ATOM 1403 N N . GLY A 1 197 ? -52.831 11.397 31.183 1.00 58.81 197 GLY A N 1
ATOM 1404 C CA . GLY A 1 197 ? -53.641 11.627 32.384 1.00 58.81 197 GLY A CA 1
ATOM 1405 C C . GLY A 1 197 ? -53.619 13.022 32.999 1.00 58.81 197 GLY A C 1
ATOM 1406 O O . GLY A 1 197 ? -53.788 13.129 34.204 1.00 58.81 197 GLY A O 1
ATOM 1407 N N . ALA A 1 198 ? -53.429 14.092 32.226 1.00 60.06 198 ALA A N 1
ATOM 1408 C CA . ALA A 1 198 ? -53.783 15.437 32.679 1.00 60.06 198 ALA A CA 1
ATOM 1409 C C . ALA A 1 198 ? -54.760 16.047 31.671 1.00 60.06 198 ALA A C 1
ATOM 1411 O O . ALA A 1 198 ? -54.375 16.810 30.787 1.00 60.06 198 ALA A O 1
ATOM 1412 N N . LYS A 1 199 ? -56.033 15.656 31.769 1.00 61.88 199 LYS A N 1
ATOM 1413 C CA . LYS A 1 199 ? -57.130 16.519 31.337 1.00 61.88 199 LYS A CA 1
ATOM 1414 C C . LYS A 1 199 ? -57.906 16.924 32.580 1.00 61.88 199 LYS A C 1
ATOM 1416 O O . LYS A 1 199 ? -58.405 16.087 33.320 1.00 61.88 199 LYS A O 1
AT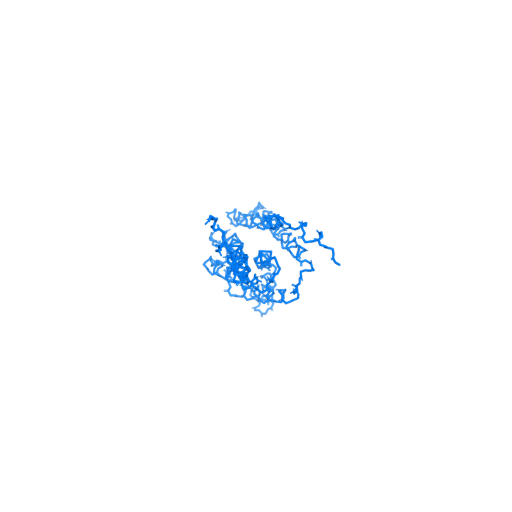OM 1421 N N . SER A 1 200 ? -57.849 18.229 32.787 1.00 62.38 200 SER A N 1
ATOM 1422 C CA . SER A 1 200 ? -58.591 19.068 33.708 1.00 62.38 200 SER A CA 1
ATOM 1423 C C . SER A 1 200 ? -60.107 18.956 33.542 1.00 62.38 200 SER A C 1
ATOM 1425 O O . SER A 1 200 ? -60.566 18.598 32.454 1.00 62.38 200 SER A O 1
ATOM 1427 N N . SER A 1 201 ? -60.788 19.461 34.582 1.00 61.41 201 SER A N 1
ATOM 1428 C CA . SER A 1 201 ? -62.176 19.956 34.654 1.00 61.41 201 SER A CA 1
ATOM 1429 C C . SER A 1 201 ? -63.174 19.010 35.306 1.00 61.41 201 SER A C 1
ATOM 1431 O O . SER A 1 201 ? -63.553 18.005 34.673 1.00 61.41 201 SER A O 1
#

Sequence (201 aa):
MDQRSRLGWASPRLGWQRPGGVLVGAACLVGLAIVLDEGRLARVINGLGGISWLLGAAMLAWSLRGAAGWLRSGLVLGVTVLALAVLVRPTDLAAAIIGFAIGGAIVALVSTERPMHWALLVPAMWLPAHIVVGIARSTIDGAAAVRTAPPPTAAIVPLAMVLAAGLAGLLVARCDADGFHSSDRAASPVAPNSRSGAKSS

Foldseek 3Di:
DDPVVVCVCVCVPPLLCVLLVLLLVLLLLLLVLLVVPDDPVSVVSPVVSVVSLLVSLVSLLVVCVPQPCCVVLVVLLVVLLLCCLVPPDLQDQVSLLVSLLVSLLSSLLRRPPPSLSSLLNSLSCNVVSNVVVVVVCCVPVVDPDDDDRRDSSSSCSSNSSNVSSNVSSVVSVVVVVVVVVVVVVVPPPPDPPPPDDDDDD

pLDDT: mean 84.79, std 15.06, range [41.75, 98.38]

Secondary structure (DSSP, 8-state):
--THHHHTT--TTSTTHHHHHHHHHHHHHHHHHHHT-SSHHHHHHHHHHHHHHHHHHHHHHHHTTT-TTHHHHHHHHHHHHHHHHHH--TT-HHHHHHHHHHHHHHHHHH-SS-HHHHHHHHHHHHHHHHHHHHHHHHHHH------PPPPGGGGTHHHHHHHHHHHHHHHHHHHHHHHHHHHHHHHS-------------